Protein AF-A0A7D9M220-F1 (afdb_monomer)

Sequence (305 aa):
TVDKDWLVCDRLVHSAIDCSKNGTTSVALPITLMSDMFDCITLDVCEELFHIVEKHVATWASEPFFTAGKNLLLRMCNDLLRRLSTSQNTVFCGRIQLILTRLFPLSEKSGLNLMSQFNVENVTKFDYKGSSSKEKSNSKKEVTDSEVVDYVLYTKFWSLQDFFRSPTQCYHDLNWKKFVDNASAVLAAFSSHKLEHVSKKRKHSEHKSVVTSDGADQQRYFAKFLTSEKLLNLQLNDSNFRRTILVQLLILFQYLTGEVKFKSASQKLKEKQSSFVKDTTSKVYELLKETPPDGEKFAKYVEVN

Radius of gyration: 25.45 Å; Cα contacts (8 Å, |Δi|>4): 200; chains: 1; bounding box: 59×63×62 Å

Mean predicted aligned error: 9.9 Å

Solvent-accessible surface area (backbone atoms only — not comparable to full-atom values): 18669 Å² total; per-residue (Å²): 110,67,70,60,52,47,56,51,51,46,51,50,42,53,50,37,46,52,36,21,75,70,66,77,42,60,64,39,49,37,58,53,51,51,41,57,52,54,72,75,51,56,70,74,57,42,63,64,52,45,49,53,57,65,73,41,42,71,58,51,56,30,84,69,30,26,82,65,26,47,68,56,53,52,48,44,50,52,52,50,54,69,73,46,51,84,80,77,40,47,67,58,50,48,54,52,50,52,50,50,61,72,61,47,59,92,86,38,71,90,83,49,72,82,76,69,75,67,69,68,82,75,68,88,75,64,81,52,102,82,66,76,74,88,69,84,75,89,65,97,65,89,75,76,87,72,72,83,68,58,63,67,57,53,49,36,49,58,54,47,54,55,47,69,40,41,60,75,51,58,64,38,74,72,49,30,54,51,48,52,56,25,51,51,52,47,52,48,51,55,66,73,52,73,70,79,76,81,72,81,76,74,70,85,73,90,66,92,70,80,89,69,94,77,89,82,84,75,75,81,84,70,93,61,87,82,54,52,74,88,45,46,72,61,44,72,68,32,47,67,54,50,47,54,54,49,50,50,49,51,54,48,48,50,57,58,75,48,92,52,96,80,58,57,91,74,64,56,69,52,71,73,54,49,48,50,49,54,57,50,50,54,52,43,47,51,53,37,37,64,36,58,83,62,10,57,62,52,36,61,71,69,56,81,130

InterPro domains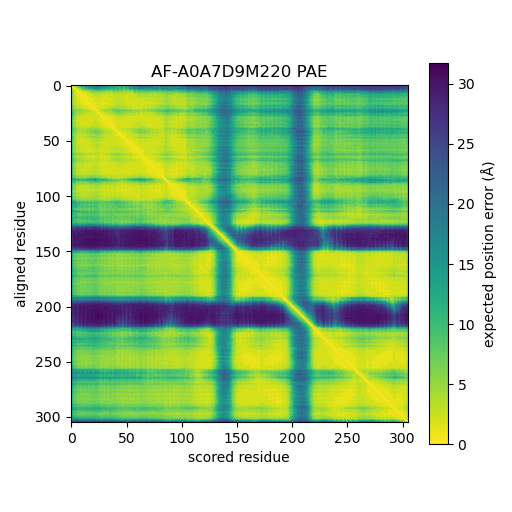:
  IPR021861 THO complex, subunit THOC1 [PF11957] (13-303)
  IPR021861 THO complex, subunit THOC1 [PTHR13265] (11-303)

Organism: Paramuricea clavata (NCBI:txid317549)

Secondary structure (DSSP, 8-state):
-HHHHHHHHHHHHHHHHHHHHTTSS-TTHHHHHHHHHHHHS-HHHHHHHHHHHHHTHHHHTSTTHHHHHHHHHHHHHHHHHHHS-TTT-HHHHHHHHHHHHHHS-TT-GGG--TT----TT-------TT--------------------HHHHHHHHHHHHHHH-GGGGGSHHHHHHHHHHHHHHHHHHHHSPPP-----------------S-S------SS----GGGHHHHHT-HHHHHHHHHHHHHHHHHHHS--TT--TT----HHHHHHHHHHHHHHHHHHHHSSSSHHHHHHHH---

Foldseek 3Di:
DLVVVLVVLLVVLVVVCVCCVVVVDPLQVSLVSVLVVLVVDDLVSCLVNCVSVVVCLVVCLDPPNVVNHVVSLVVSLVVSVVVDDVFPCVVSNVVSVVSNPSNDDPPDPVPDPVLPDFPQVPQDDADDPVPPPPDPPPDPDDDPDDPDQPVVLLCLANVLVNCLRPVLLCLDPVSVVSNLVSLVSLLVLLVVDQADPPPPPPPPPPDDDDDPPDDPDPPPDGPDDPSYSSCVVVLSNDLVSLVVVLLSLVVSLCVQDDDDPNDDPSSHDDPVRNVSSVVVNVSSLVSQLSRDDVSPVVSVVSDDD

pLDDT: mean 83.59, std 18.55, range [31.98, 98.44]

Nearest PDB structures (foldseek):
  5haz-assembly1_A  TM=2.638E-01  e=5.844E+00  Thermochaetoides thermophila DSM 1495

Structure (mmCIF, N/CA/C/O backbone):
data_AF-A0A7D9M220-F1
#
_entry.id   AF-A0A7D9M220-F1
#
loop_
_atom_site.group_PDB
_atom_site.id
_atom_site.type_symbol
_atom_site.label_atom_id
_atom_site.label_alt_id
_atom_site.label_comp_id
_atom_site.label_asym_id
_atom_site.label_entity_id
_atom_site.label_seq_id
_atom_site.pdbx_PDB_ins_code
_atom_site.Cartn_x
_atom_site.Cartn_y
_atom_site.Cartn_z
_atom_site.occupancy
_atom_site.B_iso_or_equiv
_atom_site.auth_seq_id
_atom_site.auth_comp_id
_atom_site.auth_asym_id
_atom_site.auth_atom_id
_atom_site.pdbx_PDB_model_num
ATOM 1 N N . THR A 1 1 ? 1.983 -17.369 -34.215 1.00 55.91 1 THR A N 1
ATOM 2 C CA . THR A 1 1 ? 2.027 -16.024 -34.834 1.00 55.91 1 THR A CA 1
ATOM 3 C C . THR A 1 1 ? 2.770 -15.087 -33.910 1.00 55.91 1 THR A C 1
ATOM 5 O O . THR A 1 1 ? 3.834 -14.645 -34.307 1.00 55.91 1 THR A O 1
ATOM 8 N N . VAL A 1 2 ? 2.354 -15.005 -32.646 1.00 54.97 2 VAL A N 1
ATOM 9 C CA . VAL A 1 2 ? 3.059 -14.339 -31.535 1.00 54.97 2 VAL A CA 1
ATOM 10 C C . VAL A 1 2 ? 4.571 -14.636 -31.450 1.00 54.97 2 VAL A C 1
ATOM 12 O O . VAL A 1 2 ? 5.364 -13.703 -31.454 1.00 54.97 2 VAL A O 1
ATOM 15 N N . ASP A 1 3 ? 5.008 -15.904 -31.476 1.00 58.28 3 ASP A N 1
ATOM 16 C CA . ASP A 1 3 ? 6.449 -16.238 -31.385 1.00 58.28 3 ASP A CA 1
ATOM 17 C C . ASP A 1 3 ? 7.304 -15.664 -32.527 1.00 58.28 3 ASP A C 1
ATOM 19 O O . ASP A 1 3 ? 8.478 -15.329 -32.349 1.00 58.28 3 ASP A O 1
ATOM 23 N N . LYS A 1 4 ? 6.721 -15.555 -33.730 1.00 62.41 4 LYS A N 1
ATOM 24 C CA . LYS A 1 4 ? 7.412 -14.958 -34.880 1.00 62.41 4 LYS A CA 1
ATOM 25 C C . LYS A 1 4 ? 7.522 -13.447 -34.702 1.00 62.41 4 LYS A C 1
ATOM 27 O O . LYS A 1 4 ? 8.573 -12.891 -35.014 1.00 62.41 4 LYS A O 1
ATOM 32 N N . ASP A 1 5 ? 6.482 -12.821 -34.162 1.00 71.31 5 ASP A N 1
ATOM 33 C CA . ASP A 1 5 ? 6.437 -11.383 -33.911 1.00 71.31 5 ASP A CA 1
ATOM 34 C C . ASP A 1 5 ? 7.402 -10.994 -32.779 1.00 71.31 5 ASP A C 1
ATOM 36 O O . ASP A 1 5 ? 8.164 -10.040 -32.939 1.00 71.31 5 ASP A O 1
ATOM 40 N N . TRP A 1 6 ? 7.499 -11.797 -31.710 1.00 80.31 6 TRP A N 1
ATOM 41 C CA . TRP A 1 6 ? 8.491 -11.618 -30.640 1.00 80.31 6 TRP A CA 1
ATOM 42 C C . TRP A 1 6 ? 9.925 -11.652 -31.169 1.00 80.31 6 TRP A C 1
ATOM 44 O O . TRP A 1 6 ? 10.707 -10.743 -30.895 1.00 80.31 6 TRP A O 1
ATOM 54 N N . LEU A 1 7 ? 10.273 -12.652 -31.984 1.00 83.50 7 LEU A N 1
ATOM 55 C CA . LEU A 1 7 ? 11.635 -12.794 -32.507 1.00 83.50 7 LEU A CA 1
ATOM 56 C C . LEU A 1 7 ? 12.012 -11.658 -33.471 1.00 83.50 7 LEU A C 1
ATOM 58 O O . LEU A 1 7 ? 13.186 -11.304 -33.604 1.00 83.50 7 LEU A O 1
ATOM 62 N N . VAL A 1 8 ? 11.042 -11.109 -34.202 1.00 86.88 8 VAL A N 1
ATOM 63 C CA . VAL A 1 8 ? 11.262 -9.936 -35.061 1.00 86.88 8 VAL A CA 1
ATOM 64 C C . VAL A 1 8 ? 11.475 -8.689 -34.204 1.00 86.88 8 VAL A C 1
ATOM 66 O O . VAL A 1 8 ? 12.443 -7.965 -34.430 1.00 86.88 8 VAL A O 1
ATOM 69 N N . CYS A 1 9 ? 10.636 -8.488 -33.189 1.00 87.81 9 CYS A N 1
ATOM 70 C CA . CYS A 1 9 ? 10.737 -7.388 -32.233 1.00 87.81 9 CYS A CA 1
ATOM 71 C C . CYS A 1 9 ? 12.075 -7.396 -31.474 1.00 87.81 9 CYS A C 1
ATOM 73 O O . CYS A 1 9 ? 12.763 -6.379 -31.428 1.00 87.81 9 CYS A O 1
ATOM 75 N N . ASP A 1 10 ? 12.488 -8.550 -30.944 1.00 88.81 10 ASP A N 1
ATOM 76 C CA . ASP A 1 10 ? 13.760 -8.719 -30.229 1.00 88.81 10 ASP A CA 1
ATOM 77 C C . ASP A 1 10 ? 14.957 -8.416 -31.140 1.00 88.81 10 ASP A C 1
ATOM 79 O O . ASP A 1 10 ? 15.841 -7.643 -30.772 1.00 88.81 10 ASP A O 1
ATOM 83 N N . ARG A 1 11 ? 14.959 -8.939 -32.376 1.00 91.75 11 ARG A N 1
ATOM 84 C CA . ARG A 1 11 ? 16.025 -8.654 -33.354 1.00 91.75 11 ARG A CA 1
ATOM 85 C C . ARG A 1 11 ? 16.085 -7.184 -33.746 1.00 91.75 11 ARG A C 1
ATOM 87 O O . ARG A 1 11 ? 17.180 -6.654 -33.932 1.00 91.75 11 ARG A O 1
ATOM 94 N N . LEU A 1 12 ? 14.935 -6.529 -33.868 1.00 92.19 12 LEU A N 1
ATOM 95 C CA . LEU A 1 12 ? 14.855 -5.110 -34.187 1.00 92.19 12 LEU A CA 1
ATOM 96 C C . LEU A 1 12 ? 15.445 -4.258 -33.052 1.00 92.19 12 LEU A C 1
ATOM 98 O O . LEU A 1 12 ? 16.302 -3.411 -33.309 1.00 92.19 12 LEU A O 1
ATOM 102 N N . VAL A 1 13 ? 15.052 -4.525 -31.803 1.00 93.25 13 VAL A N 1
ATOM 103 C CA . VAL A 1 13 ? 15.593 -3.830 -30.623 1.00 93.25 13 VAL A CA 1
ATOM 104 C C . VAL A 1 13 ? 17.091 -4.095 -30.476 1.00 93.25 13 VAL A C 1
ATOM 106 O O . VAL A 1 13 ? 17.856 -3.157 -30.257 1.00 93.25 13 VAL A O 1
ATOM 109 N N . HIS A 1 14 ? 17.535 -5.339 -30.663 1.00 93.31 14 HIS A N 1
ATOM 110 C CA . HIS A 1 14 ? 18.954 -5.692 -30.616 1.00 93.31 14 HIS A CA 1
ATOM 111 C C . HIS A 1 14 ? 19.773 -4.934 -31.670 1.00 93.31 14 HIS A C 1
ATOM 113 O O . HIS A 1 14 ? 20.786 -4.319 -31.341 1.00 93.31 14 HIS A O 1
ATOM 119 N N . SER A 1 15 ? 19.280 -4.885 -32.910 1.00 94.25 15 SER A N 1
ATOM 120 C CA . SER A 1 15 ? 19.929 -4.142 -33.998 1.00 94.25 15 SER A CA 1
ATOM 121 C C . SER A 1 15 ? 19.999 -2.644 -33.688 1.00 94.25 15 SER A C 1
ATOM 123 O O . SER A 1 15 ? 21.031 -2.013 -33.911 1.00 94.25 15 SER A O 1
ATOM 125 N N . ALA A 1 16 ? 18.933 -2.067 -33.120 1.00 94.62 16 ALA A N 1
ATOM 126 C CA . ALA A 1 16 ? 18.925 -0.667 -32.703 1.00 94.62 16 ALA A CA 1
ATOM 127 C C . ALA A 1 16 ? 19.971 -0.391 -31.609 1.00 94.62 16 ALA A C 1
ATOM 129 O O . ALA A 1 16 ? 20.683 0.612 -31.687 1.00 94.62 16 ALA A O 1
ATOM 130 N N . ILE A 1 17 ? 20.102 -1.284 -30.618 1.00 94.31 17 ILE A N 1
ATOM 131 C CA . ILE A 1 17 ? 21.127 -1.185 -29.565 1.00 94.31 17 ILE A CA 1
ATOM 132 C C . ILE A 1 17 ? 22.527 -1.159 -30.184 1.00 94.31 17 ILE A C 1
ATOM 134 O O . ILE A 1 17 ? 23.334 -0.302 -29.819 1.00 94.31 17 ILE A O 1
ATOM 138 N N . ASP A 1 18 ? 22.819 -2.059 -31.121 1.00 94.12 18 ASP A N 1
ATOM 139 C CA . ASP A 1 18 ? 24.137 -2.139 -31.756 1.00 94.12 18 ASP A CA 1
ATOM 140 C C . ASP A 1 18 ? 24.428 -0.907 -32.619 1.00 94.12 18 ASP A C 1
ATOM 142 O O . ASP A 1 18 ? 25.507 -0.318 -32.519 1.00 94.12 18 ASP A O 1
ATOM 146 N N . CYS A 1 19 ? 23.446 -0.429 -33.388 1.00 93.88 19 CYS A N 1
ATOM 147 C CA . CYS A 1 19 ? 23.558 0.830 -34.125 1.00 93.88 19 CYS A CA 1
ATOM 148 C C . CYS A 1 19 ? 23.803 2.030 -33.199 1.00 93.88 19 CYS A C 1
ATOM 150 O O . CYS A 1 19 ? 24.535 2.951 -33.563 1.00 93.88 19 CYS A O 1
ATOM 152 N N . SER A 1 20 ? 23.193 2.056 -32.013 1.00 93.50 20 SER A N 1
ATOM 153 C CA . SER A 1 20 ? 23.427 3.106 -31.016 1.00 93.50 20 SER A CA 1
ATOM 154 C C . SER A 1 20 ? 24.824 3.008 -30.398 1.00 93.50 20 SER A C 1
ATOM 156 O O . SER A 1 20 ? 25.507 4.023 -30.277 1.00 93.50 20 SER A O 1
ATOM 158 N N . LYS A 1 21 ? 25.294 1.798 -30.065 1.00 91.69 21 LYS A N 1
ATOM 159 C CA . LYS A 1 21 ? 26.657 1.564 -29.546 1.00 91.69 21 LYS A CA 1
ATOM 160 C C . LYS A 1 21 ? 27.737 1.962 -30.550 1.00 91.69 21 LYS A C 1
ATOM 162 O O . LYS A 1 21 ? 28.752 2.528 -30.158 1.00 91.69 21 LYS A O 1
ATOM 167 N N . ASN A 1 22 ? 27.489 1.720 -31.835 1.00 92.69 22 ASN A N 1
ATOM 168 C CA . ASN A 1 22 ? 28.392 2.088 -32.927 1.00 92.69 22 ASN A CA 1
ATOM 169 C C . ASN A 1 22 ? 28.309 3.580 -33.309 1.00 92.69 22 ASN A C 1
ATOM 171 O O . ASN A 1 22 ? 28.940 3.998 -34.277 1.00 92.69 22 ASN A O 1
ATOM 175 N N . GLY A 1 23 ? 27.511 4.387 -32.597 1.00 90.31 23 GLY A N 1
ATOM 176 C CA . GLY A 1 23 ? 27.351 5.820 -32.864 1.00 90.31 23 GLY A CA 1
ATOM 177 C C . GLY A 1 23 ? 26.610 6.144 -34.164 1.00 90.31 23 GLY A C 1
ATOM 178 O O . GLY A 1 23 ? 26.607 7.291 -34.600 1.00 90.31 23 GLY A O 1
ATOM 179 N N . THR A 1 24 ? 25.975 5.154 -34.798 1.00 92.25 24 THR A N 1
ATOM 180 C CA . THR A 1 24 ? 25.208 5.330 -36.042 1.00 92.25 24 THR A CA 1
ATOM 181 C C . THR A 1 24 ? 23.844 5.974 -35.785 1.00 92.25 24 THR A C 1
ATOM 183 O O . THR A 1 24 ? 23.277 6.615 -36.665 1.00 92.25 24 THR A O 1
ATOM 186 N N . THR A 1 25 ? 23.297 5.797 -34.580 1.00 92.56 25 THR A N 1
ATOM 187 C CA . THR A 1 25 ? 21.980 6.312 -34.178 1.00 92.56 25 THR A CA 1
ATOM 188 C C . THR A 1 25 ? 22.031 6.939 -32.787 1.00 92.56 25 THR A C 1
ATOM 190 O O . THR A 1 25 ? 22.990 6.743 -32.042 1.00 92.56 25 THR A O 1
ATOM 193 N N . SER A 1 26 ? 20.991 7.697 -32.427 1.00 92.56 26 SER A N 1
ATOM 194 C CA . SER A 1 26 ? 20.842 8.245 -31.075 1.00 92.56 26 SER A CA 1
ATOM 195 C C . SER A 1 26 ? 20.751 7.131 -30.032 1.00 92.56 26 SER A C 1
ATOM 197 O O . SER A 1 26 ? 19.982 6.192 -30.208 1.00 92.56 26 SER A O 1
ATOM 199 N N . VAL A 1 27 ? 21.439 7.297 -28.898 1.00 91.75 27 VAL A N 1
ATOM 200 C CA .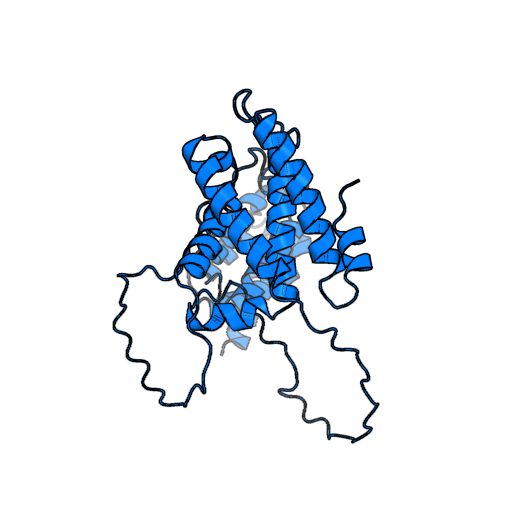 VAL A 1 27 ? 21.426 6.366 -27.751 1.00 91.75 27 VAL A CA 1
ATOM 201 C C . VAL A 1 27 ? 20.009 6.108 -27.212 1.00 91.75 27 VAL A C 1
ATOM 203 O O . VAL A 1 27 ? 19.735 5.053 -26.644 1.00 91.75 27 VAL A O 1
ATOM 206 N N . ALA A 1 28 ? 19.089 7.056 -27.406 1.00 92.31 28 ALA A N 1
ATOM 207 C CA . ALA A 1 28 ? 17.696 6.926 -26.986 1.00 92.31 28 ALA A CA 1
ATOM 208 C C . ALA A 1 28 ? 16.833 6.078 -27.942 1.00 92.31 28 ALA A C 1
ATOM 210 O O . ALA A 1 28 ? 15.767 5.617 -27.534 1.00 92.31 28 ALA A O 1
ATOM 211 N N . LEU A 1 29 ? 17.275 5.857 -29.188 1.00 93.69 29 LEU A N 1
ATOM 212 C CA . LEU A 1 29 ? 16.478 5.214 -30.239 1.00 93.69 29 LEU A CA 1
ATOM 213 C C . LEU A 1 29 ? 15.914 3.843 -29.833 1.00 93.69 29 LEU A C 1
ATOM 215 O O . LEU A 1 29 ? 14.720 3.643 -30.048 1.00 93.69 29 LEU A O 1
ATOM 219 N N . PRO A 1 30 ? 16.683 2.914 -29.229 1.00 93.44 30 PRO A N 1
ATOM 220 C CA . PRO A 1 30 ? 16.150 1.593 -28.899 1.00 93.44 30 PRO A CA 1
ATOM 221 C C . PRO A 1 30 ? 15.004 1.666 -27.887 1.00 93.44 30 PRO A C 1
ATOM 223 O O . PRO A 1 30 ? 14.072 0.873 -27.947 1.00 93.44 30 PRO A O 1
ATOM 226 N N . ILE A 1 31 ? 15.053 2.639 -26.972 1.00 93.06 31 ILE A N 1
ATOM 227 C CA . ILE A 1 31 ? 14.029 2.825 -25.942 1.00 93.06 31 ILE A CA 1
ATOM 228 C C . ILE A 1 31 ? 12.795 3.504 -26.530 1.00 93.06 31 ILE A C 1
ATOM 230 O O . ILE A 1 31 ? 11.683 3.075 -26.239 1.00 93.06 31 ILE A O 1
ATOM 234 N N . THR A 1 32 ? 12.976 4.518 -27.381 1.00 93.38 32 THR A N 1
ATOM 235 C CA . THR A 1 32 ? 11.860 5.135 -28.115 1.00 93.38 32 THR A CA 1
ATOM 236 C C . THR A 1 32 ? 11.133 4.097 -28.962 1.00 93.38 32 THR A C 1
ATOM 238 O O . THR A 1 32 ? 9.917 3.994 -28.881 1.00 93.38 32 THR A O 1
ATOM 241 N N . LEU A 1 33 ? 11.883 3.258 -29.681 1.00 93.69 33 LEU A N 1
ATOM 242 C CA . LEU A 1 33 ? 11.325 2.190 -30.501 1.00 93.69 33 LEU A CA 1
ATOM 243 C C . LEU A 1 33 ? 10.490 1.206 -29.674 1.00 93.69 33 LEU A C 1
ATOM 245 O O . LEU A 1 33 ? 9.374 0.880 -30.062 1.00 93.69 33 LEU A O 1
ATOM 249 N N . MET A 1 34 ? 10.997 0.771 -28.515 1.00 92.38 34 MET A N 1
ATOM 250 C CA . MET A 1 34 ? 10.224 -0.076 -27.600 1.00 92.38 34 MET A CA 1
ATOM 251 C C . MET A 1 34 ? 8.964 0.629 -27.086 1.00 92.38 34 MET A C 1
ATOM 253 O O . MET A 1 34 ? 7.914 -0.003 -27.013 1.00 92.38 34 MET A O 1
ATOM 257 N N . SER A 1 35 ? 9.046 1.921 -26.753 1.00 92.38 35 SER A N 1
ATOM 258 C CA . SER A 1 35 ? 7.884 2.702 -26.309 1.00 92.38 35 SER A CA 1
ATOM 259 C C . SER A 1 35 ? 6.790 2.714 -27.378 1.00 92.38 35 SER A C 1
ATOM 261 O O . SER A 1 35 ? 5.658 2.333 -27.091 1.00 92.38 35 SER A O 1
ATOM 263 N N . ASP A 1 36 ? 7.152 3.051 -28.617 1.00 91.69 36 ASP A N 1
ATOM 264 C CA . ASP A 1 36 ? 6.225 3.095 -29.751 1.00 91.69 36 ASP A CA 1
ATOM 265 C C . ASP A 1 36 ? 5.606 1.713 -30.022 1.00 91.69 36 ASP A C 1
ATOM 267 O O . ASP A 1 36 ? 4.408 1.591 -30.289 1.00 91.69 36 ASP A O 1
ATOM 271 N N . MET A 1 37 ? 6.406 0.646 -29.902 1.00 90.75 37 MET A N 1
ATOM 272 C CA . MET A 1 37 ? 5.926 -0.732 -30.026 1.00 90.75 37 MET A CA 1
ATOM 273 C C . MET A 1 37 ? 4.884 -1.076 -28.956 1.00 90.75 37 MET A C 1
ATOM 275 O O . MET A 1 37 ? 3.828 -1.609 -29.296 1.00 90.75 37 MET A O 1
ATOM 279 N N . PHE A 1 38 ? 5.140 -0.762 -27.682 1.00 91.75 38 PHE A N 1
ATOM 280 C CA . PHE A 1 38 ? 4.189 -1.043 -26.601 1.00 91.75 38 PHE A CA 1
ATOM 281 C C . PHE A 1 38 ? 2.893 -0.235 -26.731 1.00 91.75 38 PHE A C 1
ATOM 283 O O . PHE A 1 38 ? 1.830 -0.711 -26.318 1.00 91.75 38 PHE A O 1
ATOM 290 N N . ASP A 1 39 ? 2.942 0.957 -27.323 1.00 88.75 39 ASP A N 1
ATOM 291 C CA . ASP A 1 39 ? 1.759 1.785 -27.578 1.00 88.75 39 ASP A CA 1
ATOM 292 C C . ASP A 1 39 ? 0.878 1.247 -28.716 1.00 88.75 39 ASP A C 1
ATOM 294 O O . ASP A 1 39 ? -0.334 1.471 -28.715 1.00 88.75 39 ASP A O 1
ATOM 298 N N . CYS A 1 40 ? 1.448 0.469 -29.640 1.00 88.62 40 CYS A N 1
ATOM 299 C CA . CYS A 1 40 ? 0.736 -0.079 -30.798 1.00 88.62 40 CYS A CA 1
ATOM 300 C C . CYS A 1 40 ? 0.099 -1.461 -30.569 1.00 88.62 40 CYS A C 1
ATOM 302 O O . CYS A 1 40 ? -0.629 -1.944 -31.438 1.00 88.62 40 CYS A O 1
ATOM 304 N N . ILE A 1 41 ? 0.371 -2.120 -29.440 1.00 87.62 41 ILE A N 1
ATOM 305 C CA . ILE A 1 41 ? -0.045 -3.510 -29.188 1.00 87.62 41 ILE A CA 1
ATOM 306 C C . ILE A 1 41 ? -1.004 -3.645 -27.997 1.00 87.62 41 ILE A C 1
ATOM 308 O O . ILE A 1 41 ? -1.112 -2.768 -27.133 1.00 87.62 41 ILE A O 1
ATOM 312 N N . THR A 1 42 ? -1.723 -4.769 -27.950 1.00 88.31 42 THR A N 1
ATOM 313 C CA . THR A 1 42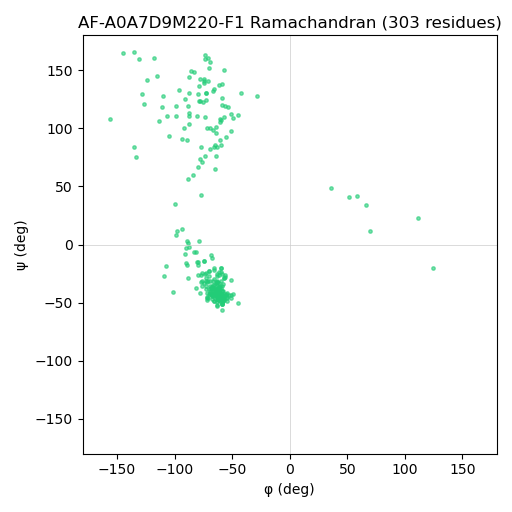 ? -2.626 -5.112 -26.842 1.00 88.31 42 THR A CA 1
ATOM 314 C C . THR A 1 42 ? -1.849 -5.528 -25.591 1.00 88.31 42 THR A C 1
ATOM 316 O O . THR A 1 42 ? -0.686 -5.918 -25.662 1.00 88.31 42 THR A O 1
ATOM 319 N N . LEU A 1 43 ? -2.502 -5.457 -24.425 1.00 85.25 43 LEU A N 1
ATOM 320 C CA . LEU A 1 43 ? -1.866 -5.734 -23.131 1.00 85.25 43 LEU A CA 1
ATOM 321 C C . LEU A 1 43 ? -1.320 -7.160 -23.006 1.00 85.25 43 LEU A C 1
ATOM 323 O O . LEU A 1 43 ? -0.253 -7.329 -22.423 1.00 85.25 43 LEU A O 1
ATOM 327 N N . ASP A 1 44 ? -2.009 -8.145 -23.584 1.00 83.62 44 ASP A N 1
ATOM 328 C CA . ASP A 1 44 ? -1.570 -9.545 -23.554 1.00 83.62 44 ASP A CA 1
ATOM 329 C C . ASP A 1 44 ? -0.215 -9.704 -24.266 1.00 83.62 44 ASP A C 1
ATOM 331 O O . ASP A 1 44 ? 0.711 -10.317 -23.743 1.00 83.62 44 ASP A O 1
ATOM 335 N N . VAL A 1 45 ? -0.055 -9.041 -25.417 1.00 87.00 45 VAL A N 1
ATOM 336 C CA . VAL A 1 45 ? 1.197 -9.050 -26.189 1.00 87.00 45 VAL A CA 1
ATOM 337 C C . VAL A 1 45 ? 2.266 -8.177 -25.522 1.00 87.00 45 VAL A C 1
ATOM 339 O O . VAL A 1 45 ? 3.448 -8.519 -25.565 1.00 87.00 45 VAL A O 1
ATOM 342 N N . CYS A 1 46 ? 1.886 -7.075 -24.857 1.00 89.31 46 CYS A N 1
ATOM 343 C CA . CYS A 1 46 ? 2.824 -6.291 -24.044 1.00 89.31 46 CYS A CA 1
ATOM 344 C C . CYS A 1 46 ? 3.510 -7.161 -22.987 1.00 89.31 46 CYS A C 1
ATOM 346 O O . CYS A 1 46 ? 4.716 -7.023 -22.800 1.00 89.31 46 CYS A O 1
ATOM 348 N N . GLU A 1 47 ? 2.770 -8.033 -22.294 1.00 88.31 47 GLU A N 1
ATOM 349 C CA . GLU A 1 47 ? 3.321 -8.877 -21.226 1.00 88.31 47 GLU A CA 1
ATOM 350 C C . GLU A 1 47 ? 4.377 -9.868 -21.738 1.00 88.31 47 GLU A C 1
ATOM 352 O O . GLU A 1 47 ? 5.410 -10.082 -21.084 1.00 88.31 47 GLU A O 1
ATOM 357 N N . GLU A 1 48 ? 4.145 -10.437 -22.919 1.00 86.94 48 GLU A N 1
ATOM 358 C CA . GLU A 1 48 ? 5.073 -11.348 -23.590 1.00 86.94 48 GLU A CA 1
ATOM 359 C C . GLU A 1 48 ? 6.304 -10.599 -24.125 1.00 86.94 48 GLU A C 1
ATOM 361 O O . GLU A 1 48 ? 7.448 -10.989 -23.863 1.00 86.94 48 GLU A O 1
ATOM 366 N N . LEU A 1 49 ? 6.100 -9.472 -24.819 1.00 89.00 49 LEU A N 1
ATOM 367 C CA . LEU A 1 49 ? 7.192 -8.666 -25.378 1.00 89.00 49 LEU A CA 1
ATOM 368 C C . LEU A 1 49 ? 8.015 -7.940 -24.308 1.00 89.00 49 LEU A C 1
ATOM 370 O O . LEU A 1 49 ? 9.187 -7.641 -24.547 1.00 89.00 49 LEU A O 1
ATOM 374 N N . PHE A 1 50 ? 7.471 -7.698 -23.111 1.00 92.38 50 PHE A N 1
ATOM 375 C CA . PHE A 1 50 ? 8.220 -7.070 -22.018 1.00 92.38 50 PHE A CA 1
ATOM 376 C C . PHE A 1 50 ? 9.456 -7.880 -21.604 1.00 92.38 50 PHE A C 1
ATOM 378 O O . PHE A 1 50 ? 10.413 -7.317 -21.072 1.00 92.38 50 PHE A O 1
ATOM 385 N N . HIS A 1 51 ? 9.505 -9.175 -21.937 1.00 90.38 51 HIS A N 1
ATOM 386 C CA . HIS A 1 51 ? 10.707 -9.986 -21.756 1.00 90.38 51 HIS A CA 1
ATOM 387 C C . HIS A 1 51 ? 11.941 -9.418 -22.482 1.00 90.38 51 HIS A C 1
ATOM 389 O O . HIS A 1 51 ? 13.065 -9.579 -22.009 1.00 90.38 51 HIS A O 1
ATOM 395 N N . ILE A 1 52 ? 11.754 -8.689 -23.588 1.00 90.31 52 ILE A N 1
ATOM 396 C CA . ILE A 1 52 ? 12.839 -7.992 -24.299 1.00 90.31 52 ILE A CA 1
ATOM 397 C C . ILE A 1 52 ? 13.463 -6.921 -23.390 1.00 90.31 52 ILE A C 1
ATOM 399 O O . ILE A 1 52 ? 14.688 -6.814 -23.288 1.00 90.31 52 ILE A O 1
ATOM 403 N N . VAL A 1 53 ? 12.632 -6.165 -22.663 1.00 92.75 53 VAL A N 1
ATOM 404 C CA . VAL A 1 53 ? 13.103 -5.160 -21.700 1.00 92.75 53 VAL A CA 1
ATOM 405 C C . VAL A 1 53 ? 13.896 -5.840 -20.585 1.00 92.75 53 VAL A C 1
ATOM 407 O O . VAL A 1 53 ? 15.005 -5.398 -20.277 1.00 92.75 53 VAL A O 1
ATOM 410 N N . GLU A 1 54 ? 13.372 -6.941 -20.035 1.00 93.00 54 GLU A N 1
ATOM 411 C CA . GLU A 1 54 ? 14.006 -7.726 -18.964 1.00 93.00 54 GLU A CA 1
ATOM 412 C C . GLU A 1 54 ? 15.361 -8.319 -19.389 1.00 93.00 54 GLU A C 1
ATOM 414 O O . GLU A 1 54 ? 16.342 -8.248 -18.642 1.00 93.00 54 GLU A O 1
ATOM 419 N N . LYS A 1 55 ? 15.442 -8.858 -20.608 1.00 92.06 55 LYS A N 1
ATOM 420 C CA . LYS A 1 55 ? 16.661 -9.432 -21.194 1.00 92.06 55 LYS A CA 1
ATOM 421 C C . LYS A 1 55 ? 17.777 -8.396 -21.331 1.00 92.06 55 LYS A C 1
ATOM 423 O O . LYS A 1 55 ? 18.946 -8.709 -21.106 1.00 92.06 55 LYS A O 1
ATOM 428 N N . HIS A 1 56 ? 17.430 -7.153 -21.662 1.00 91.38 56 HIS A N 1
ATOM 429 C CA . HIS A 1 56 ? 18.394 -6.082 -21.932 1.00 91.38 56 HIS A CA 1
ATOM 430 C C . HIS A 1 56 ? 18.659 -5.139 -20.743 1.00 91.38 56 HIS A C 1
ATOM 432 O O . HIS A 1 56 ? 19.355 -4.137 -20.910 1.00 91.38 56 HIS A O 1
ATOM 438 N N . VAL A 1 57 ? 18.218 -5.477 -19.523 1.00 91.81 57 VAL A N 1
ATOM 439 C CA . VAL A 1 57 ? 18.401 -4.648 -18.306 1.00 91.81 57 VAL A CA 1
ATOM 440 C C . VAL A 1 57 ? 19.835 -4.175 -18.090 1.00 91.81 57 VAL A C 1
ATOM 442 O O . VAL A 1 57 ? 20.049 -3.011 -17.765 1.00 91.81 57 VAL A O 1
ATOM 445 N N . ALA A 1 58 ? 20.828 -5.045 -18.295 1.00 92.19 58 ALA A N 1
ATOM 446 C CA . ALA A 1 58 ? 22.233 -4.665 -18.137 1.00 92.19 58 ALA A CA 1
ATOM 447 C C . ALA A 1 58 ? 22.662 -3.571 -19.133 1.00 92.19 58 ALA A C 1
ATOM 449 O O . ALA A 1 58 ? 23.487 -2.728 -18.800 1.00 92.19 58 ALA A O 1
ATOM 450 N N . THR A 1 59 ? 22.075 -3.559 -20.334 1.00 93.06 59 THR A N 1
ATOM 451 C CA . THR A 1 59 ? 22.311 -2.503 -21.329 1.00 93.06 59 THR A CA 1
ATOM 452 C C . THR A 1 59 ? 21.644 -1.203 -20.888 1.00 93.06 59 THR A C 1
ATOM 454 O O . THR A 1 59 ? 22.297 -0.165 -20.883 1.00 93.06 59 THR A O 1
ATOM 457 N N . TRP A 1 60 ? 20.388 -1.255 -20.436 1.00 92.69 60 TRP A N 1
ATOM 458 C CA . TRP A 1 60 ? 19.645 -0.076 -19.970 1.00 92.69 60 TRP A CA 1
ATOM 459 C C . TRP A 1 60 ? 20.263 0.592 -18.737 1.00 92.69 60 TRP A C 1
ATOM 461 O O . TRP A 1 60 ? 20.179 1.808 -18.597 1.00 92.69 60 TRP A O 1
ATOM 471 N N . ALA A 1 61 ? 20.887 -0.197 -17.860 1.00 91.19 61 ALA A N 1
ATOM 472 C CA . ALA A 1 61 ? 21.590 0.291 -16.676 1.00 91.19 61 ALA A CA 1
ATOM 473 C C . ALA A 1 61 ? 23.004 0.825 -16.979 1.00 91.19 61 ALA A C 1
ATOM 475 O O . ALA A 1 61 ? 23.596 1.492 -16.134 1.00 91.19 61 ALA A O 1
ATOM 476 N N . SER A 1 62 ? 23.566 0.522 -18.153 1.00 92.38 62 SER A N 1
ATOM 477 C CA . SER A 1 62 ? 24.902 0.984 -18.539 1.00 92.38 62 SER A CA 1
ATOM 478 C C . SER A 1 62 ? 24.875 2.404 -19.105 1.00 92.38 62 SER A C 1
ATOM 480 O O . SER A 1 62 ? 23.919 2.807 -19.769 1.00 92.38 62 SER A O 1
ATOM 482 N N . GLU A 1 63 ? 25.945 3.166 -18.893 1.00 91.19 63 GLU A N 1
ATOM 483 C CA . GLU A 1 63 ? 26.156 4.412 -19.633 1.00 91.19 63 GLU A CA 1
ATOM 484 C C . GLU A 1 63 ? 26.598 4.104 -21.075 1.00 91.19 63 GLU A C 1
ATOM 486 O O . GLU A 1 63 ? 27.350 3.148 -21.281 1.00 91.19 63 GLU A O 1
ATOM 491 N N . PRO A 1 64 ? 26.161 4.873 -22.094 1.00 91.25 64 PRO A N 1
ATOM 492 C CA . PRO A 1 64 ? 25.369 6.113 -22.027 1.00 91.25 64 PRO A CA 1
ATOM 493 C C . PRO A 1 64 ? 23.837 5.911 -22.001 1.00 91.25 64 PRO A C 1
ATOM 495 O O . PRO A 1 64 ? 23.081 6.886 -21.955 1.00 91.25 64 PRO A O 1
ATOM 498 N N . PHE A 1 65 ? 23.357 4.663 -22.077 1.00 92.62 65 PHE A N 1
ATOM 499 C CA . PHE A 1 65 ? 21.929 4.346 -22.200 1.00 92.62 65 PHE A CA 1
ATOM 500 C C . PHE A 1 65 ? 21.115 4.785 -20.989 1.00 92.62 65 PHE A C 1
ATOM 502 O O . PHE A 1 65 ? 20.014 5.305 -21.165 1.00 92.62 65 PHE A O 1
ATOM 509 N N . PHE A 1 66 ? 21.647 4.634 -19.778 1.00 91.56 66 PHE A N 1
ATOM 510 C CA . PHE A 1 66 ? 20.941 5.052 -18.573 1.00 91.56 66 PHE A CA 1
ATOM 511 C C . PHE A 1 66 ? 20.707 6.567 -18.556 1.00 91.56 66 PHE A C 1
ATOM 513 O O . PHE A 1 66 ? 19.565 7.015 -18.426 1.00 91.56 66 PHE A O 1
ATOM 520 N N . THR A 1 67 ? 21.752 7.374 -18.763 1.00 90.62 67 THR A N 1
ATOM 521 C CA . THR A 1 67 ? 21.620 8.838 -18.745 1.00 90.62 67 THR A CA 1
ATOM 522 C C . THR A 1 67 ? 20.667 9.354 -19.824 1.00 90.62 67 THR A C 1
ATOM 524 O O . THR A 1 67 ? 19.821 10.202 -19.527 1.00 90.62 67 THR A O 1
ATOM 527 N N . ALA A 1 68 ? 20.751 8.826 -21.048 1.00 90.56 68 ALA A N 1
ATOM 528 C CA . ALA A 1 68 ? 19.882 9.243 -22.152 1.00 90.56 68 ALA A CA 1
ATOM 529 C C . ALA A 1 68 ? 18.452 8.676 -22.048 1.00 90.56 68 ALA A C 1
ATOM 531 O O . ALA A 1 68 ? 17.491 9.308 -22.489 1.00 90.56 68 ALA A O 1
ATOM 532 N N . GLY A 1 69 ? 18.307 7.480 -21.480 1.00 89.81 69 GLY A N 1
ATOM 533 C CA . GLY A 1 69 ? 17.117 6.645 -21.602 1.00 89.81 69 GLY A CA 1
ATOM 534 C C . GLY A 1 69 ? 16.239 6.545 -20.361 1.00 89.81 69 GLY A C 1
ATOM 535 O O . GLY A 1 69 ? 15.066 6.194 -20.485 1.00 89.81 69 GLY A O 1
ATOM 536 N N . LYS A 1 70 ? 16.749 6.881 -19.170 1.00 90.19 70 LYS A N 1
ATOM 537 C CA . LYS A 1 70 ? 16.033 6.666 -17.898 1.00 90.19 70 LYS A CA 1
ATOM 538 C C . LYS A 1 70 ? 14.623 7.261 -17.871 1.00 90.19 70 LYS A C 1
ATOM 540 O O . LYS A 1 70 ? 13.679 6.596 -17.465 1.00 90.19 70 LYS A O 1
ATOM 545 N N . ASN A 1 71 ? 14.445 8.482 -18.378 1.00 91.94 71 ASN A N 1
ATOM 546 C CA . ASN A 1 71 ? 13.138 9.144 -18.381 1.00 91.94 71 ASN A CA 1
ATOM 547 C C . ASN A 1 71 ? 12.164 8.497 -19.376 1.00 91.94 71 ASN A C 1
ATOM 549 O O . ASN A 1 71 ? 10.959 8.492 -19.136 1.00 91.94 71 ASN A O 1
ATOM 553 N N . LEU A 1 72 ? 12.679 7.961 -20.487 1.00 92.69 72 LEU A N 1
ATOM 554 C CA . LEU A 1 72 ? 11.880 7.252 -21.485 1.00 92.69 72 LEU A CA 1
ATOM 555 C C . LEU A 1 72 ? 11.431 5.894 -20.942 1.00 92.69 72 LEU A C 1
ATOM 557 O O . LEU A 1 72 ? 10.247 5.585 -21.014 1.00 92.69 72 LEU A O 1
ATOM 561 N N . LEU A 1 73 ? 12.338 5.145 -20.307 1.00 92.12 73 LEU A N 1
ATOM 562 C CA . LEU A 1 73 ? 12.014 3.885 -19.629 1.00 92.12 73 LEU A CA 1
ATOM 563 C C . LEU A 1 73 ? 10.984 4.099 -18.519 1.00 92.12 73 LEU A C 1
ATOM 565 O O . LEU A 1 73 ? 10.005 3.363 -18.439 1.00 92.12 73 LEU A O 1
ATOM 569 N N . LEU A 1 74 ? 11.166 5.136 -17.696 1.00 92.62 74 LEU A N 1
ATOM 570 C CA . LEU A 1 74 ? 10.218 5.468 -16.636 1.00 92.62 74 LEU A CA 1
ATOM 571 C C . LEU A 1 74 ? 8.833 5.799 -17.203 1.00 92.62 74 LEU A C 1
ATOM 573 O O . LEU A 1 74 ? 7.828 5.333 -16.671 1.00 92.62 74 LEU A O 1
ATOM 577 N N . ARG A 1 75 ? 8.771 6.582 -18.287 1.00 92.69 75 ARG A N 1
ATOM 578 C CA . ARG A 1 75 ? 7.509 6.928 -18.952 1.00 92.69 75 ARG A CA 1
ATOM 579 C C . ARG A 1 75 ? 6.825 5.688 -19.523 1.00 92.69 75 ARG A C 1
ATOM 581 O O . ARG A 1 75 ? 5.693 5.423 -19.143 1.00 92.69 75 ARG A O 1
ATOM 588 N N . MET A 1 76 ? 7.545 4.900 -20.317 1.00 93.81 76 MET A N 1
ATOM 589 C CA . MET A 1 76 ? 7.060 3.659 -20.924 1.00 93.81 76 MET A CA 1
ATOM 590 C C . MET A 1 76 ? 6.502 2.691 -19.869 1.00 93.81 76 MET A C 1
ATOM 592 O O . MET A 1 76 ? 5.376 2.210 -19.988 1.00 93.81 76 MET A O 1
ATOM 596 N N . CYS A 1 77 ? 7.243 2.453 -18.783 1.00 93.69 77 CYS A N 1
ATOM 597 C CA . CYS A 1 77 ? 6.783 1.600 -17.689 1.00 93.69 77 CYS A CA 1
ATOM 598 C C . CYS A 1 77 ? 5.547 2.173 -16.973 1.00 93.69 77 CYS A C 1
ATOM 600 O O . CYS A 1 77 ? 4.625 1.424 -16.657 1.00 93.69 77 CYS A O 1
ATOM 602 N N . ASN A 1 78 ? 5.492 3.486 -16.730 1.00 92.12 78 ASN A N 1
ATOM 603 C CA . ASN A 1 78 ? 4.332 4.126 -16.099 1.00 92.12 78 ASN A CA 1
ATOM 604 C C . ASN A 1 78 ? 3.095 4.148 -17.007 1.00 92.12 78 ASN A C 1
ATOM 606 O O . ASN A 1 78 ? 1.970 4.097 -16.509 1.00 92.12 78 ASN A O 1
ATOM 610 N N . ASP A 1 79 ? 3.274 4.226 -18.322 1.00 91.69 79 ASP A N 1
ATOM 611 C CA . ASP A 1 79 ? 2.185 4.140 -19.298 1.00 91.69 79 ASP A CA 1
ATOM 612 C C . ASP A 1 79 ? 1.608 2.725 -19.345 1.00 91.69 79 ASP A C 1
ATOM 614 O O . ASP A 1 79 ? 0.388 2.557 -19.271 1.00 91.69 79 ASP A O 1
ATOM 618 N N . LEU A 1 80 ? 2.468 1.700 -19.324 1.00 92.25 80 LEU A N 1
ATOM 619 C CA . LEU A 1 80 ? 2.040 0.312 -19.148 1.00 92.25 80 LEU A CA 1
ATOM 620 C C . LEU A 1 80 ? 1.280 0.125 -17.827 1.00 92.25 80 LEU A C 1
ATOM 622 O O . LEU A 1 80 ? 0.147 -0.351 -17.841 1.00 92.25 80 LEU A O 1
ATOM 626 N N . LEU A 1 81 ? 1.837 0.569 -16.693 1.00 91.31 81 LEU A N 1
ATOM 627 C CA . LEU A 1 81 ? 1.179 0.458 -15.382 1.00 91.31 81 LEU A CA 1
ATOM 628 C C . LEU A 1 81 ? -0.191 1.155 -15.337 1.00 91.31 81 LEU A C 1
ATOM 630 O O . LEU A 1 81 ? -1.095 0.658 -14.669 1.00 91.31 81 LEU A O 1
ATOM 634 N N . ARG A 1 82 ? -0.368 2.272 -16.056 1.00 89.81 82 ARG A N 1
ATOM 635 C CA . ARG A 1 82 ? -1.657 2.978 -16.160 1.00 89.81 82 ARG A CA 1
ATOM 636 C C . ARG A 1 82 ? -2.686 2.242 -17.015 1.00 89.81 82 ARG A C 1
ATOM 638 O O . ARG A 1 82 ? -3.879 2.356 -16.745 1.00 89.81 82 ARG A O 1
ATOM 645 N N . ARG A 1 83 ? -2.245 1.507 -18.039 1.00 89.56 83 ARG A N 1
ATOM 646 C CA . ARG A 1 83 ? -3.123 0.710 -18.913 1.00 89.56 83 ARG A CA 1
ATOM 647 C C . ARG A 1 83 ? -3.517 -0.628 -18.278 1.00 89.56 83 ARG A C 1
ATOM 649 O O . ARG A 1 83 ? -4.561 -1.177 -18.622 1.00 89.56 83 ARG A O 1
ATOM 656 N N . LEU A 1 84 ? -2.698 -1.161 -17.372 1.00 86.88 84 LEU A N 1
ATOM 657 C CA . LEU A 1 84 ? -2.913 -2.462 -16.738 1.00 86.88 84 LEU A CA 1
ATOM 658 C C . LEU A 1 84 ? -3.961 -2.417 -15.618 1.00 86.88 84 LEU A C 1
ATOM 660 O O . LEU A 1 84 ? -4.025 -1.495 -14.807 1.00 86.88 84 LEU A O 1
ATOM 664 N N . SER A 1 85 ? -4.757 -3.485 -15.523 1.00 80.81 85 SER A N 1
ATOM 665 C CA . SER A 1 85 ? -5.672 -3.675 -14.398 1.00 80.81 85 SER A CA 1
ATOM 666 C C . SER A 1 85 ? -4.900 -4.040 -13.130 1.00 80.81 85 SER A C 1
ATOM 668 O O . SER A 1 85 ? -4.208 -5.057 -13.080 1.00 80.81 85 SER A O 1
ATOM 670 N N . THR A 1 86 ? -5.090 -3.258 -12.065 1.00 71.12 86 THR A N 1
ATOM 671 C CA . THR A 1 86 ? -4.453 -3.484 -10.753 1.00 71.12 86 THR A CA 1
ATOM 672 C C . THR A 1 86 ? -4.954 -4.730 -10.015 1.00 71.12 86 THR A C 1
ATOM 674 O O . THR A 1 86 ? -4.376 -5.097 -8.996 1.00 71.12 86 THR A O 1
ATOM 677 N N . SER A 1 87 ? -6.019 -5.384 -10.494 1.00 72.31 87 SER A N 1
ATOM 678 C CA . SER A 1 87 ? -6.578 -6.601 -9.887 1.00 72.31 87 SER A CA 1
ATOM 679 C C . SER A 1 87 ? -6.341 -7.872 -10.701 1.00 72.31 87 SER A C 1
ATOM 681 O O . SER A 1 87 ? -6.304 -8.949 -10.114 1.00 72.31 87 SER A O 1
ATOM 683 N N . GLN A 1 88 ? -6.192 -7.761 -12.023 1.00 78.19 88 GLN A N 1
ATOM 684 C CA . GLN A 1 88 ? -6.014 -8.913 -12.917 1.00 78.19 88 GLN A CA 1
ATOM 685 C C . GLN A 1 88 ? -4.552 -9.093 -13.326 1.00 78.19 88 GLN A C 1
ATOM 687 O O . GLN A 1 88 ? -4.041 -10.206 -13.282 1.00 78.19 88 GLN A O 1
ATOM 692 N N . ASN A 1 89 ? -3.849 -7.998 -13.622 1.00 84.00 89 ASN A N 1
ATOM 693 C CA . ASN A 1 89 ? -2.501 -8.039 -14.194 1.00 84.00 89 ASN A CA 1
ATOM 694 C C . ASN A 1 89 ? -1.429 -7.808 -13.117 1.00 84.00 89 ASN A C 1
ATOM 696 O O . ASN A 1 89 ? -0.410 -7.162 -13.357 1.00 84.00 89 ASN A O 1
ATOM 700 N N . THR A 1 90 ? -1.670 -8.293 -11.893 1.00 87.94 90 THR A N 1
ATOM 701 C CA . THR A 1 90 ? -0.811 -8.025 -10.725 1.00 87.94 90 THR A CA 1
ATOM 702 C C . THR A 1 90 ? 0.609 -8.550 -10.915 1.00 87.94 90 THR A C 1
ATOM 704 O O . THR A 1 90 ? 1.563 -7.875 -10.530 1.00 87.94 90 THR A O 1
ATOM 707 N N . VAL A 1 91 ? 0.754 -9.714 -11.553 1.00 88.88 91 VAL A N 1
ATOM 708 C CA . VAL A 1 91 ? 2.055 -10.320 -11.869 1.00 88.88 91 VAL A CA 1
ATOM 709 C C . VAL A 1 91 ? 2.839 -9.430 -12.830 1.00 88.88 91 VAL A C 1
ATOM 711 O O . VAL A 1 91 ? 3.989 -9.093 -12.544 1.00 88.88 91 VAL A O 1
ATOM 714 N N . PHE A 1 92 ? 2.213 -8.983 -13.922 1.00 90.88 92 PHE A N 1
ATOM 715 C CA . PHE A 1 92 ? 2.881 -8.128 -14.898 1.00 90.88 92 PHE A CA 1
ATOM 716 C C . PHE A 1 92 ? 3.239 -6.752 -14.318 1.00 90.88 92 PHE A C 1
ATOM 718 O O . PHE A 1 92 ? 4.374 -6.298 -14.467 1.00 90.88 92 PHE A O 1
ATOM 725 N N . CYS A 1 93 ? 2.335 -6.129 -13.554 1.00 91.62 93 CYS A N 1
ATOM 726 C CA . CYS A 1 93 ? 2.644 -4.908 -12.804 1.00 91.62 93 CYS A CA 1
ATOM 727 C C . CYS A 1 93 ? 3.859 -5.098 -11.878 1.00 91.62 93 CYS A C 1
ATOM 729 O O . CYS A 1 93 ? 4.731 -4.230 -11.821 1.00 91.62 93 CYS A O 1
ATOM 731 N N . GLY A 1 94 ? 3.945 -6.243 -11.191 1.00 92.00 94 GLY A N 1
ATOM 732 C CA . GLY A 1 94 ? 5.086 -6.601 -10.348 1.00 92.00 94 GLY A CA 1
ATOM 733 C C . GLY A 1 94 ? 6.393 -6.735 -11.136 1.00 92.00 94 GLY A C 1
ATOM 734 O O . GLY A 1 94 ? 7.413 -6.196 -10.712 1.00 92.00 94 GLY A O 1
ATOM 735 N N . ARG A 1 95 ? 6.369 -7.377 -12.313 1.00 94.06 95 ARG A N 1
ATOM 736 C CA . ARG A 1 95 ? 7.534 -7.476 -13.217 1.00 94.06 95 ARG A CA 1
ATOM 737 C C . ARG A 1 95 ? 8.029 -6.097 -13.655 1.00 94.06 95 ARG A C 1
ATOM 739 O O . ARG A 1 95 ? 9.225 -5.822 -13.559 1.00 94.06 95 ARG A O 1
ATOM 746 N N . ILE A 1 96 ? 7.120 -5.202 -14.050 1.00 94.00 96 ILE A N 1
ATOM 747 C CA . ILE A 1 96 ? 7.467 -3.820 -14.419 1.00 94.00 96 ILE A CA 1
ATOM 748 C C . ILE A 1 96 ? 8.112 -3.087 -13.233 1.00 94.00 96 ILE A C 1
ATOM 750 O O . ILE A 1 96 ? 9.161 -2.459 -13.390 1.00 94.00 96 ILE A O 1
ATOM 754 N N . GLN A 1 97 ? 7.524 -3.192 -12.037 1.00 92.00 97 GLN A N 1
ATOM 755 C CA . GLN A 1 97 ? 8.066 -2.563 -10.827 1.00 92.00 97 GLN A CA 1
ATOM 756 C C . GLN A 1 97 ? 9.451 -3.110 -10.458 1.00 92.00 97 GLN A C 1
ATOM 758 O O . GLN A 1 97 ? 10.337 -2.322 -10.138 1.00 92.00 97 GLN A O 1
ATOM 763 N N . LEU A 1 98 ? 9.679 -4.424 -10.573 1.00 92.12 98 LEU A N 1
ATOM 764 C CA . LEU A 1 98 ? 10.992 -5.037 -10.339 1.00 92.12 98 LEU A CA 1
ATOM 765 C C . LEU A 1 98 ? 12.057 -4.507 -11.305 1.00 92.12 98 LEU A C 1
ATOM 767 O O . LEU A 1 98 ? 13.188 -4.251 -10.887 1.00 92.12 98 LEU A O 1
ATOM 771 N N . ILE A 1 99 ? 11.702 -4.302 -12.577 1.00 91.81 99 ILE A N 1
ATOM 772 C CA . ILE A 1 99 ? 12.603 -3.678 -13.551 1.00 91.81 99 ILE A CA 1
ATOM 773 C C . ILE A 1 99 ? 12.925 -2.239 -13.160 1.00 91.81 99 ILE A C 1
ATOM 775 O O . ILE A 1 99 ? 14.101 -1.882 -13.124 1.00 91.81 99 ILE A O 1
ATOM 779 N N . LEU A 1 100 ? 11.922 -1.434 -12.801 1.00 91.50 100 LEU A N 1
ATOM 780 C CA . LEU A 1 100 ? 12.154 -0.066 -12.332 1.00 91.50 100 LEU A CA 1
ATOM 781 C C . LEU A 1 100 ? 13.079 -0.048 -11.103 1.00 91.50 100 LEU A C 1
ATOM 783 O O . LEU A 1 100 ? 14.080 0.661 -11.107 1.00 91.50 100 LEU A O 1
ATOM 787 N N . THR A 1 101 ? 12.834 -0.885 -10.092 1.00 89.19 101 THR A N 1
ATOM 788 C CA . THR A 1 101 ? 13.698 -0.961 -8.899 1.00 89.19 101 THR A CA 1
ATOM 789 C C . THR A 1 101 ? 15.123 -1.417 -9.222 1.00 89.19 101 THR A C 1
ATOM 791 O O . THR A 1 101 ? 16.066 -1.004 -8.553 1.00 89.19 101 THR A O 1
ATOM 794 N N . ARG A 1 102 ? 15.309 -2.258 -10.244 1.00 88.88 102 ARG A N 1
ATOM 795 C CA . ARG A 1 102 ? 16.640 -2.711 -10.667 1.00 88.88 102 ARG A CA 1
ATOM 796 C C . ARG A 1 102 ? 17.401 -1.659 -11.476 1.00 88.88 102 ARG A C 1
ATOM 798 O O . ARG A 1 102 ? 18.627 -1.635 -11.416 1.00 88.88 102 ARG A O 1
ATOM 805 N N . LEU A 1 103 ? 16.695 -0.835 -12.248 1.00 88.12 103 LEU A N 1
ATOM 806 C CA . LEU A 1 103 ? 17.292 0.212 -13.081 1.00 88.12 103 LEU A CA 1
ATOM 807 C C . LEU A 1 103 ? 17.623 1.472 -12.283 1.00 88.12 103 LEU A C 1
ATOM 809 O O . LEU A 1 103 ? 18.640 2.109 -12.545 1.00 88.12 103 LEU A O 1
ATOM 813 N N . PHE A 1 104 ? 16.774 1.838 -11.325 1.00 86.75 104 PHE A N 1
ATOM 814 C CA . PHE A 1 104 ? 16.894 3.089 -10.591 1.00 86.75 104 PHE A CA 1
ATOM 815 C C . PHE A 1 104 ? 17.575 2.880 -9.232 1.00 86.75 104 PHE A C 1
ATOM 817 O O . PHE A 1 104 ? 17.051 2.150 -8.388 1.00 86.75 104 PHE A O 1
ATOM 824 N N . PRO A 1 105 ? 18.731 3.525 -8.978 1.00 83.19 105 PRO A N 1
ATOM 825 C CA . PRO A 1 105 ? 19.369 3.490 -7.666 1.00 83.19 105 PRO A CA 1
ATOM 826 C C . PRO A 1 105 ? 18.436 4.000 -6.560 1.00 83.19 105 PRO A C 1
ATOM 828 O O . PRO A 1 105 ? 17.649 4.914 -6.781 1.00 83.19 105 PRO A O 1
ATOM 831 N N . LEU A 1 106 ? 18.593 3.500 -5.329 1.00 79.00 106 LEU A N 1
ATOM 832 C CA . LEU A 1 106 ? 17.776 3.923 -4.174 1.00 79.00 106 LEU A CA 1
ATOM 833 C C . LEU A 1 106 ? 17.886 5.424 -3.842 1.00 79.00 106 LEU A C 1
ATOM 835 O O . LEU A 1 106 ? 17.030 5.975 -3.159 1.00 79.00 106 LEU A O 1
ATOM 839 N N . SER A 1 107 ? 18.949 6.089 -4.300 1.00 81.81 107 SER A N 1
ATOM 840 C CA . SER A 1 107 ? 19.152 7.534 -4.146 1.00 81.81 107 SER A CA 1
ATOM 841 C C . SER A 1 107 ? 18.392 8.369 -5.181 1.00 81.81 107 SER A C 1
ATOM 843 O O . SER A 1 107 ? 18.399 9.602 -5.112 1.00 81.81 107 SER A O 1
ATOM 845 N N . GLU A 1 108 ? 17.763 7.728 -6.162 1.00 83.69 108 GLU A N 1
ATOM 846 C CA . GLU A 1 108 ? 17.113 8.409 -7.264 1.00 83.69 108 GLU A CA 1
ATOM 847 C C . GLU A 1 108 ? 15.738 8.938 -6.844 1.00 83.69 108 GLU A C 1
ATOM 849 O O . GLU A 1 108 ? 14.905 8.238 -6.274 1.00 83.69 108 GLU A O 1
ATOM 854 N N . LYS A 1 109 ? 15.498 10.226 -7.115 1.00 83.88 109 LYS A N 1
ATOM 855 C CA . LYS A 1 109 ? 14.321 10.937 -6.595 1.00 83.88 109 LYS A CA 1
ATOM 856 C C . LYS A 1 109 ? 12.994 10.339 -7.067 1.00 83.88 109 LYS A C 1
ATOM 858 O O . LYS A 1 109 ? 12.004 10.514 -6.366 1.00 83.88 109 LYS A O 1
ATOM 863 N N . SER A 1 110 ? 12.962 9.674 -8.227 1.00 80.00 110 SER A N 1
ATOM 864 C CA . SER A 1 110 ? 11.724 9.120 -8.790 1.00 80.00 110 SER A CA 1
ATOM 865 C C . SER A 1 110 ? 11.190 7.927 -7.986 1.00 80.00 110 SER A C 1
ATOM 867 O O . SER A 1 110 ? 9.979 7.735 -7.917 1.00 80.00 110 SER A O 1
ATOM 869 N N . GLY A 1 111 ? 12.072 7.189 -7.301 1.00 80.19 111 GLY A N 1
ATOM 870 C CA . GLY A 1 111 ? 11.717 6.065 -6.431 1.00 80.19 111 GLY A CA 1
ATOM 871 C C . GLY A 1 111 ? 11.405 6.445 -4.979 1.00 80.19 111 GLY A C 1
ATOM 872 O O . GLY A 1 111 ? 11.142 5.563 -4.163 1.00 80.19 111 GLY A O 1
ATOM 873 N N . LEU A 1 112 ? 11.447 7.734 -4.623 1.00 84.31 112 LEU A N 1
ATOM 874 C CA . LEU A 1 112 ? 11.299 8.199 -3.243 1.00 84.31 112 LEU A CA 1
ATOM 875 C C . LEU A 1 112 ? 9.976 8.940 -3.034 1.00 84.31 112 LEU A C 1
ATOM 877 O O . LEU A 1 112 ? 9.699 9.948 -3.680 1.00 84.31 112 LEU A O 1
ATOM 881 N N . ASN A 1 113 ? 9.206 8.529 -2.023 1.00 87.75 113 ASN A N 1
ATOM 882 C CA . ASN A 1 113 ? 8.061 9.304 -1.537 1.00 87.75 113 ASN A CA 1
ATOM 883 C C . ASN A 1 113 ? 8.532 10.449 -0.624 1.00 87.75 113 ASN A C 1
ATOM 885 O O . ASN A 1 113 ? 8.300 10.447 0.587 1.00 87.75 113 ASN A O 1
ATOM 889 N N . LEU A 1 114 ? 9.237 11.424 -1.206 1.00 84.88 114 LEU A N 1
ATOM 890 C CA . LEU A 1 114 ? 9.890 12.492 -0.448 1.00 84.88 114 LEU A CA 1
ATOM 891 C C . LEU A 1 114 ? 8.910 13.298 0.392 1.00 84.88 114 LEU A C 1
ATOM 893 O O . LEU A 1 114 ? 9.281 13.688 1.481 1.00 84.88 114 LEU A O 1
ATOM 897 N N . MET A 1 115 ? 7.685 13.528 -0.079 1.00 84.56 115 MET A N 1
ATOM 898 C CA . MET A 1 115 ? 6.684 14.330 0.636 1.00 84.56 115 MET A CA 1
ATOM 899 C C . MET A 1 115 ? 5.821 13.501 1.593 1.00 84.56 115 MET A C 1
ATOM 901 O O . MET A 1 115 ? 4.903 14.044 2.202 1.00 84.56 115 MET A O 1
ATOM 905 N N . SER A 1 116 ? 6.094 12.195 1.724 1.00 86.69 116 SER A N 1
ATOM 906 C CA . SER A 1 116 ? 5.286 11.265 2.527 1.00 86.69 116 SER A CA 1
ATOM 907 C C . SER A 1 116 ? 3.793 11.326 2.175 1.00 86.69 116 SER A C 1
ATOM 909 O O . SER A 1 116 ? 2.931 11.315 3.053 1.00 86.69 116 SER A O 1
ATOM 911 N N . GLN A 1 117 ? 3.478 11.430 0.881 1.00 89.12 117 GLN A N 1
ATOM 912 C CA . GLN A 1 117 ? 2.100 11.474 0.401 1.00 89.12 117 GLN A CA 1
ATOM 913 C C . GLN A 1 117 ? 1.434 10.107 0.560 1.00 89.12 117 GLN A C 1
ATOM 915 O O . GLN A 1 117 ? 2.048 9.068 0.311 1.00 89.12 117 GLN A O 1
ATOM 920 N N . PHE A 1 118 ? 0.165 10.117 0.961 1.00 92.00 118 PHE A N 1
ATOM 921 C CA . PHE A 1 118 ? -0.654 8.915 1.066 1.00 92.00 118 PHE A CA 1
ATOM 922 C C . PHE A 1 118 ? -1.335 8.603 -0.266 1.00 92.00 118 PHE A C 1
ATOM 924 O O . PHE A 1 118 ? -1.786 9.508 -0.968 1.00 92.00 118 PHE A O 1
ATOM 931 N N . ASN A 1 119 ? -1.473 7.315 -0.584 1.00 89.88 119 ASN A N 1
ATOM 932 C CA . ASN A 1 119 ? -2.259 6.871 -1.732 1.00 89.88 119 ASN A CA 1
ATOM 933 C C . ASN A 1 119 ? -3.763 6.941 -1.411 1.00 89.88 119 ASN A C 1
ATOM 935 O O . ASN A 1 119 ? -4.384 5.951 -1.016 1.00 89.88 119 ASN A O 1
ATOM 939 N N . VAL A 1 120 ? -4.345 8.126 -1.581 1.00 91.81 120 VAL A N 1
ATOM 940 C CA . VAL A 1 120 ? -5.772 8.378 -1.324 1.00 91.81 120 VAL A CA 1
ATOM 941 C C . VAL A 1 120 ? -6.701 7.806 -2.398 1.00 91.81 120 VAL A C 1
ATOM 943 O O . VAL A 1 120 ? -7.900 7.690 -2.155 1.00 91.81 120 VAL A O 1
ATOM 946 N N . GLU A 1 121 ? -6.172 7.412 -3.557 1.00 88.19 121 GLU A N 1
ATOM 947 C CA . GLU A 1 121 ? -6.956 6.876 -4.677 1.00 88.19 121 GLU A CA 1
ATOM 948 C C . GLU A 1 121 ? -7.409 5.427 -4.440 1.00 88.19 121 GLU A C 1
ATOM 950 O O . GLU A 1 121 ? -8.428 4.990 -4.983 1.00 88.19 121 GLU A O 1
ATOM 955 N N . ASN A 1 122 ? -6.699 4.668 -3.596 1.00 86.94 122 ASN A N 1
ATOM 956 C CA . ASN A 1 122 ? -7.052 3.281 -3.285 1.00 86.94 122 ASN A CA 1
ATOM 957 C C . ASN A 1 122 ? -8.215 3.195 -2.282 1.00 86.94 122 ASN A C 1
ATOM 959 O O . ASN A 1 122 ? -8.042 2.882 -1.104 1.00 86.94 122 ASN A O 1
ATOM 963 N N . VAL A 1 123 ? -9.419 3.502 -2.755 1.00 90.44 123 VAL A N 1
ATOM 964 C CA . VAL A 1 123 ? -10.649 3.496 -1.958 1.00 90.44 123 VAL A CA 1
ATOM 965 C C . VAL A 1 123 ? -11.173 2.069 -1.778 1.00 90.44 123 VAL A C 1
ATOM 967 O O . VAL A 1 123 ? -11.482 1.383 -2.755 1.00 90.44 123 VAL A O 1
ATOM 970 N N . THR A 1 124 ? -11.346 1.640 -0.525 1.00 92.19 124 THR A N 1
ATOM 971 C CA . THR A 1 124 ? -12.088 0.416 -0.194 1.00 92.19 124 THR A CA 1
ATOM 972 C C . THR A 1 124 ? -13.582 0.667 -0.382 1.00 92.19 124 THR A C 1
ATOM 974 O O . THR A 1 124 ? -14.189 1.415 0.380 1.00 92.19 124 THR A O 1
ATOM 977 N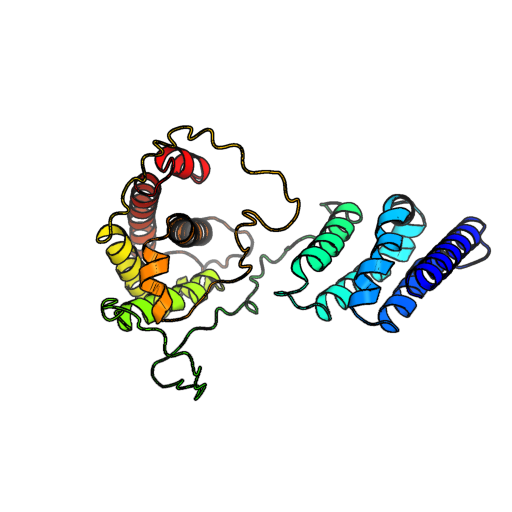 N . LYS A 1 125 ? -14.175 0.060 -1.414 1.00 91.00 125 LYS A N 1
ATOM 978 C CA . LYS A 1 125 ? -15.615 0.144 -1.700 1.00 91.00 125 LYS A CA 1
ATOM 979 C C . LYS A 1 125 ? -16.358 -0.950 -0.935 1.00 91.00 125 LYS A C 1
ATOM 981 O O . LYS A 1 125 ? -15.964 -2.110 -1.022 1.00 91.00 125 LYS A O 1
ATOM 986 N N . PHE A 1 126 ? -17.417 -0.592 -0.221 1.00 91.38 126 PHE A N 1
ATOM 987 C CA . PHE A 1 126 ? -18.265 -1.509 0.542 1.00 91.38 126 PHE A CA 1
ATOM 988 C C . PHE A 1 126 ? -19.724 -1.034 0.494 1.00 91.38 126 PHE A C 1
ATOM 990 O O . PHE A 1 126 ? -19.993 0.100 0.086 1.00 91.38 126 PHE A O 1
ATOM 997 N N . ASP A 1 127 ? -20.652 -1.911 0.859 1.00 84.44 127 ASP A N 1
ATOM 998 C CA . ASP A 1 127 ? -22.086 -1.684 0.712 1.00 84.44 127 ASP A CA 1
ATOM 999 C C . ASP A 1 127 ? -22.600 -0.685 1.768 1.00 84.44 127 ASP A C 1
ATOM 1001 O O . ASP A 1 127 ? -22.197 -0.709 2.930 1.00 84.44 127 ASP A O 1
ATOM 1005 N N . TYR A 1 128 ? -23.520 0.203 1.387 1.00 75.62 128 TYR A N 1
ATOM 1006 C CA . TYR A 1 128 ? -24.256 1.053 2.327 1.00 75.62 128 TYR A CA 1
ATOM 1007 C C . TYR A 1 128 ? -25.749 0.688 2.279 1.00 75.62 128 TYR A C 1
ATOM 1009 O O . TYR A 1 128 ? -26.294 0.389 1.221 1.00 75.62 128 TYR A O 1
ATOM 1017 N N . LYS A 1 129 ? -26.470 0.740 3.402 1.00 63.16 129 LYS A N 1
ATOM 1018 C CA . LYS A 1 129 ? -27.923 0.541 3.469 1.00 63.16 129 LYS A CA 1
ATOM 1019 C C . LYS A 1 129 ? -28.567 1.621 2.602 1.00 63.16 129 LYS A C 1
ATOM 1021 O O . LYS A 1 129 ? -28.574 2.791 2.970 1.00 63.16 129 LYS A O 1
ATOM 1026 N N . GLY A 1 130 ? -29.044 1.213 1.426 1.00 54.28 130 GLY A N 1
ATOM 1027 C CA . GLY A 1 130 ? -29.558 2.093 0.371 1.00 54.28 130 GLY A CA 1
ATOM 1028 C C . GLY A 1 130 ? -28.877 1.914 -0.992 1.00 54.28 130 GLY A C 1
ATOM 1029 O O . GLY A 1 130 ? -29.487 2.223 -2.012 1.00 54.28 130 GLY A O 1
ATOM 1030 N N . SER A 1 131 ? -27.673 1.335 -1.054 1.00 47.78 131 SER A N 1
ATOM 1031 C CA . SER A 1 131 ? -27.042 0.888 -2.301 1.00 47.78 131 SER A CA 1
ATOM 1032 C C . SER A 1 131 ? -27.536 -0.510 -2.670 1.00 47.78 131 SER A C 1
ATOM 1034 O O . SER A 1 131 ? -26.769 -1.462 -2.764 1.00 47.78 131 SER A O 1
ATOM 1036 N N . SER A 1 132 ? -28.846 -0.657 -2.863 1.00 41.50 132 SER A N 1
ATOM 1037 C CA . SER A 1 132 ? -29.394 -1.823 -3.551 1.00 41.50 132 SER A CA 1
ATOM 1038 C C . SER A 1 132 ? -29.003 -1.750 -5.028 1.00 41.50 132 SER A C 1
ATOM 1040 O O . SER A 1 132 ? -29.781 -1.303 -5.873 1.00 41.50 132 SER A O 1
ATOM 1042 N N . SER A 1 133 ? -27.788 -2.190 -5.348 1.00 40.53 133 SER A N 1
ATOM 1043 C CA . SER A 1 133 ? -27.477 -2.706 -6.673 1.00 40.53 133 SER A CA 1
ATOM 1044 C C . SER A 1 133 ? -28.392 -3.907 -6.900 1.00 40.53 133 SER A C 1
ATOM 1046 O O . SER A 1 133 ? -28.288 -4.956 -6.266 1.00 40.53 133 SER A O 1
ATOM 1048 N N . LYS A 1 134 ? -29.371 -3.711 -7.784 1.00 39.38 134 LYS A N 1
ATOM 1049 C CA . LYS A 1 134 ? -30.231 -4.754 -8.341 1.00 39.38 134 LYS A CA 1
ATOM 1050 C C . LYS A 1 134 ? -29.396 -5.716 -9.194 1.00 39.38 134 LYS A C 1
ATOM 1052 O O . LYS A 1 134 ? -29.612 -5.809 -10.395 1.00 39.38 134 LYS A O 1
ATOM 1057 N N . GLU A 1 135 ? -28.473 -6.456 -8.600 1.00 36.41 135 GLU A N 1
ATOM 1058 C CA . GLU A 1 135 ? -27.894 -7.627 -9.248 1.00 36.41 135 GLU A CA 1
ATOM 1059 C C . GLU A 1 135 ? -28.500 -8.869 -8.612 1.00 36.41 135 GLU A C 1
ATOM 1061 O O . GLU A 1 135 ? -28.069 -9.380 -7.578 1.00 36.41 135 GLU A O 1
ATOM 1066 N N . LYS A 1 136 ? -29.571 -9.338 -9.260 1.00 39.03 136 LYS A N 1
ATOM 1067 C CA . LYS A 1 136 ? -30.088 -10.694 -9.106 1.00 39.03 136 LYS A CA 1
ATOM 1068 C C . LYS A 1 136 ? -28.982 -11.672 -9.516 1.00 39.03 136 LYS A C 1
ATOM 1070 O O . LYS A 1 136 ? -28.950 -12.127 -10.655 1.00 39.03 136 LYS A O 1
ATOM 1075 N N . SER A 1 137 ? -28.093 -12.021 -8.592 1.00 34.38 137 SER A N 1
ATOM 1076 C CA . SER A 1 137 ? -27.316 -13.252 -8.704 1.00 34.38 137 SER A CA 1
ATOM 1077 C C . SER A 1 137 ? -28.270 -14.412 -8.438 1.00 34.38 137 SER A C 1
ATOM 1079 O O . SER A 1 137 ? -28.683 -14.708 -7.317 1.00 34.38 137 SER A O 1
ATOM 1081 N N . ASN A 1 138 ? -28.707 -15.016 -9.538 1.00 35.25 138 ASN A N 1
ATOM 1082 C CA . ASN A 1 138 ? -29.559 -16.187 -9.568 1.00 35.25 138 ASN A CA 1
ATOM 1083 C C . ASN A 1 138 ? -28.719 -17.412 -9.171 1.00 35.25 138 ASN A C 1
ATOM 1085 O O . ASN A 1 138 ? -28.299 -18.202 -10.008 1.00 35.25 138 ASN A O 1
ATOM 1089 N N . SER A 1 139 ? -28.434 -17.546 -7.882 1.00 36.69 139 SER A N 1
ATOM 1090 C CA . SER A 1 139 ? -27.822 -18.741 -7.308 1.00 36.69 139 SER A CA 1
ATOM 1091 C C . SER A 1 139 ? -28.564 -19.087 -6.027 1.00 36.69 139 SER A C 1
ATOM 1093 O O . SER A 1 139 ? -28.167 -18.716 -4.925 1.00 36.69 139 SER A O 1
ATOM 1095 N N . LYS A 1 140 ? -29.677 -19.813 -6.199 1.00 38.84 140 LYS A N 1
ATOM 1096 C CA . LYS A 1 140 ? -30.265 -20.652 -5.154 1.00 38.84 140 LYS A CA 1
ATOM 1097 C C . LYS A 1 140 ? -29.224 -21.707 -4.764 1.00 38.84 140 LYS A C 1
ATOM 1099 O O . LYS A 1 140 ? -29.164 -22.776 -5.364 1.00 38.84 140 LYS A O 1
ATOM 1104 N N . LYS A 1 141 ? -28.387 -21.390 -3.784 1.00 38.00 141 LYS A N 1
ATOM 1105 C CA . LYS A 1 141 ? -27.794 -22.384 -2.894 1.00 38.00 141 LYS A CA 1
ATOM 1106 C C . LYS A 1 141 ? -28.103 -21.941 -1.479 1.00 38.00 141 LYS A C 1
ATOM 1108 O O . LYS A 1 141 ? -27.819 -20.809 -1.100 1.00 38.00 141 LYS A O 1
ATOM 1113 N N . GLU A 1 142 ? -28.787 -22.832 -0.782 1.00 37.88 142 GLU A N 1
ATOM 1114 C CA . GLU A 1 142 ? -29.210 -22.717 0.602 1.00 37.88 142 GLU A CA 1
ATOM 1115 C C . GLU A 1 142 ? -28.008 -22.328 1.465 1.00 37.88 142 GLU A C 1
ATOM 1117 O O . GLU A 1 142 ? -27.054 -23.090 1.600 1.00 37.88 142 GLU A O 1
ATOM 1122 N N . VAL A 1 143 ? -28.038 -21.111 2.010 1.00 40.72 143 VAL A N 1
ATOM 1123 C CA . VAL A 1 143 ? -27.184 -20.745 3.137 1.00 40.72 143 VAL A CA 1
ATOM 1124 C C . VAL A 1 143 ? -28.013 -21.044 4.371 1.00 40.72 143 VAL A C 1
ATOM 1126 O O . VAL A 1 143 ? -28.935 -20.310 4.718 1.00 40.72 143 VAL A O 1
ATOM 1129 N N . THR A 1 144 ? -27.711 -22.187 4.966 1.00 35.59 144 THR A N 1
ATOM 1130 C CA . THR A 1 144 ? -28.109 -22.568 6.314 1.00 35.59 144 THR A CA 1
ATOM 1131 C C . THR A 1 144 ? -27.676 -21.481 7.298 1.00 35.59 144 THR A C 1
ATOM 1133 O O . THR A 1 144 ? -26.487 -21.187 7.394 1.00 35.59 144 THR A O 1
ATOM 1136 N N . ASP A 1 145 ? -28.656 -20.875 7.968 1.00 35.31 145 ASP A N 1
ATOM 1137 C CA . ASP A 1 145 ? -28.587 -20.233 9.290 1.00 35.31 145 ASP A CA 1
ATOM 1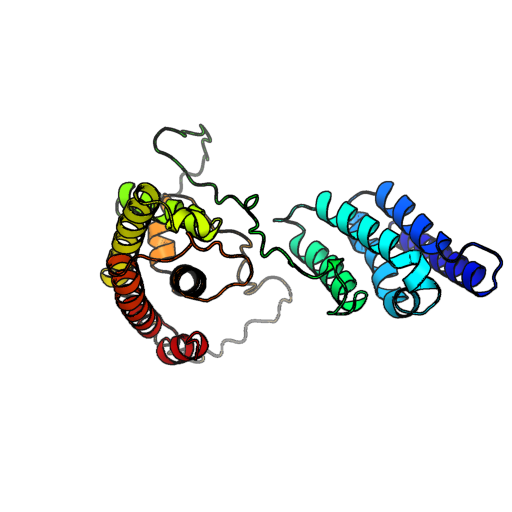138 C C . ASP A 1 145 ? -27.281 -19.493 9.652 1.00 35.31 145 ASP A C 1
ATOM 1140 O O . ASP A 1 145 ? -26.693 -19.693 10.711 1.00 35.31 145 ASP A O 1
ATOM 1144 N N . SER A 1 146 ? -26.786 -18.636 8.754 1.00 44.44 146 SER A N 1
ATOM 1145 C CA . SER A 1 146 ? -25.718 -17.700 9.110 1.00 44.44 146 SER A CA 1
ATOM 1146 C C . SER A 1 146 ? -26.348 -16.516 9.831 1.00 44.44 146 SER A C 1
ATOM 1148 O O . SER A 1 146 ? -27.089 -15.747 9.219 1.00 44.44 146 SER A O 1
ATOM 1150 N N . GLU A 1 147 ? -26.059 -16.424 11.127 1.00 51.41 147 GLU A N 1
ATOM 1151 C CA . GLU A 1 147 ? -26.370 -15.322 12.038 1.00 51.41 147 GLU A CA 1
ATOM 1152 C C . GLU A 1 147 ? -26.444 -13.978 11.304 1.00 51.41 147 GLU A C 1
ATOM 1154 O O . GLU A 1 147 ? -25.523 -13.609 10.569 1.00 51.41 147 GLU A O 1
ATOM 1159 N N . VAL A 1 148 ? -27.550 -13.251 11.494 1.00 56.75 148 VAL A N 1
ATOM 1160 C CA . VAL A 1 148 ? -27.758 -11.910 10.937 1.00 56.75 148 VAL A CA 1
ATOM 1161 C C . VAL A 1 148 ? -26.529 -11.059 11.254 1.00 56.75 148 VAL A C 1
ATOM 1163 O O . VAL A 1 148 ? -26.290 -10.718 12.410 1.00 56.75 148 VAL A O 1
ATOM 1166 N N . VAL A 1 149 ? -25.732 -10.744 10.230 1.00 61.47 149 VAL A N 1
ATOM 1167 C CA . VAL A 1 149 ? -24.550 -9.892 10.377 1.00 61.47 149 VAL A CA 1
ATOM 1168 C C . VAL A 1 149 ? -25.023 -8.553 10.924 1.00 61.47 149 VAL A C 1
ATOM 1170 O O . VAL A 1 149 ? -25.920 -7.924 10.355 1.00 61.47 149 VAL A O 1
ATOM 1173 N N . ASP A 1 150 ? -24.432 -8.112 12.033 1.00 82.25 150 ASP A N 1
ATOM 1174 C CA . ASP A 1 150 ? -24.706 -6.782 12.552 1.00 82.25 150 ASP A CA 1
ATOM 1175 C C . ASP A 1 150 ? -24.217 -5.748 11.531 1.00 82.25 150 ASP A C 1
ATOM 1177 O O . ASP A 1 150 ? -23.028 -5.442 11.414 1.00 82.25 150 ASP A O 1
ATOM 1181 N N . TYR A 1 151 ? -25.162 -5.206 10.769 1.00 87.12 151 TYR A N 1
ATOM 1182 C CA . TYR A 1 151 ? -24.897 -4.182 9.770 1.00 87.12 151 TYR A CA 1
ATOM 1183 C C . TYR A 1 151 ? -24.208 -2.943 10.381 1.00 87.12 151 TYR A C 1
ATOM 1185 O O . TYR A 1 151 ? -23.434 -2.248 9.710 1.00 87.12 151 TYR A O 1
ATOM 1193 N N . VAL A 1 152 ? -24.453 -2.654 11.665 1.00 90.62 152 VAL A N 1
ATOM 1194 C CA . VAL A 1 152 ? -23.753 -1.579 12.379 1.00 90.62 152 VAL A CA 1
ATOM 1195 C C . VAL A 1 152 ? -22.273 -1.928 12.506 1.00 90.62 152 VAL A C 1
ATOM 1197 O O . VAL A 1 152 ? -21.432 -1.113 12.129 1.00 90.62 152 VAL A O 1
ATOM 1200 N N . LEU A 1 153 ? -21.933 -3.143 12.939 1.00 92.25 153 LEU A N 1
ATOM 1201 C CA . LEU A 1 153 ? -20.545 -3.603 12.965 1.00 92.25 153 LEU A CA 1
ATOM 1202 C C . LEU A 1 153 ? -19.913 -3.579 11.568 1.00 92.25 153 LEU A C 1
ATOM 1204 O O . LEU A 1 153 ? -18.797 -3.088 11.429 1.00 92.25 153 LEU A O 1
ATOM 1208 N N . TYR A 1 154 ? -20.620 -4.036 10.532 1.00 94.50 154 TYR A N 1
ATOM 1209 C CA . TYR A 1 154 ? -20.120 -4.037 9.153 1.00 94.50 154 TYR A CA 1
ATOM 1210 C C . TYR A 1 154 ? -19.739 -2.636 8.658 1.00 94.50 154 TYR A C 1
ATOM 1212 O O . TYR A 1 154 ? -18.641 -2.428 8.134 1.00 94.50 154 TYR A O 1
ATOM 1220 N N . THR A 1 155 ? -20.611 -1.651 8.878 1.00 94.06 155 THR A N 1
ATOM 1221 C CA . THR A 1 155 ? -20.328 -0.260 8.492 1.00 94.06 155 THR A CA 1
ATOM 1222 C C . THR A 1 155 ? -19.192 0.350 9.300 1.00 94.06 155 THR A C 1
ATOM 1224 O O . THR A 1 155 ? -18.299 0.973 8.717 1.00 94.06 155 THR A O 1
ATOM 1227 N N . LYS A 1 156 ? -19.172 0.141 10.623 1.00 95.38 156 LYS A N 1
ATOM 1228 C CA . LYS A 1 156 ? -18.064 0.586 11.480 1.00 95.38 156 LYS A CA 1
ATOM 1229 C C . LYS A 1 156 ? -16.744 -0.034 11.027 1.00 95.38 156 LYS A C 1
ATOM 1231 O O . LYS A 1 156 ? -15.767 0.691 10.849 1.00 95.38 156 LYS A O 1
ATOM 1236 N N . PHE A 1 157 ? -16.739 -1.335 10.746 1.00 96.00 157 PHE A N 1
ATOM 1237 C CA . PHE A 1 157 ? -15.570 -2.086 10.306 1.00 96.00 157 PHE A CA 1
ATOM 1238 C C . PHE A 1 157 ? -14.975 -1.525 9.014 1.00 96.00 157 PHE A C 1
ATOM 1240 O O . PHE A 1 157 ? -13.807 -1.138 8.991 1.00 96.00 157 PHE A O 1
ATOM 1247 N N . TRP A 1 158 ? -15.762 -1.421 7.942 1.00 96.06 158 TRP A N 1
ATOM 1248 C CA . TRP A 1 158 ? -15.217 -0.966 6.660 1.00 96.06 158 TRP A CA 1
ATOM 1249 C C . TRP A 1 158 ? -14.926 0.532 6.627 1.00 96.06 158 TRP A C 1
ATOM 1251 O O . TRP A 1 158 ? -14.003 0.953 5.929 1.00 96.06 158 TRP A O 1
ATOM 1261 N N . SER A 1 159 ? -15.614 1.335 7.444 1.00 95.38 159 SER A N 1
ATOM 1262 C CA . SER A 1 159 ? -15.274 2.754 7.585 1.00 95.38 159 SER A CA 1
ATOM 1263 C C . SER A 1 159 ? -13.893 2.991 8.215 1.00 95.38 159 SER A C 1
ATOM 1265 O O . SER A 1 159 ? -13.292 4.032 7.952 1.00 95.38 159 SER A O 1
ATOM 1267 N N . LEU A 1 160 ? -13.329 2.024 8.962 1.00 97.19 160 LEU A N 1
ATOM 1268 C CA . LEU A 1 160 ? -11.935 2.101 9.431 1.00 97.19 160 LEU A CA 1
ATOM 1269 C C . LEU A 1 160 ? -10.929 2.188 8.281 1.00 97.19 160 LEU A C 1
ATOM 1271 O O . LEU A 1 160 ? -9.899 2.847 8.418 1.00 97.19 160 LEU A O 1
ATOM 1275 N N . GLN A 1 161 ? -11.232 1.573 7.135 1.00 96.69 161 GLN A N 1
ATOM 1276 C CA . GLN A 1 161 ? -10.316 1.554 5.995 1.00 96.69 161 GLN A CA 1
ATOM 1277 C C . GLN A 1 161 ? -10.052 2.956 5.429 1.00 96.69 161 GLN A C 1
ATOM 1279 O O . GLN A 1 161 ? -8.965 3.200 4.908 1.00 96.69 161 GLN A O 1
ATOM 1284 N N . ASP A 1 162 ? -10.986 3.902 5.580 1.00 95.88 162 ASP A N 1
ATOM 1285 C CA . ASP A 1 162 ? -10.761 5.294 5.172 1.00 95.88 162 ASP A CA 1
ATOM 1286 C C . ASP A 1 162 ? -9.713 5.989 6.058 1.00 95.88 162 ASP A C 1
ATOM 1288 O O . ASP A 1 162 ? -8.838 6.694 5.553 1.00 95.88 162 ASP A O 1
ATOM 1292 N N . PHE A 1 163 ? -9.725 5.703 7.365 1.00 97.19 163 PHE A N 1
ATOM 1293 C CA . PHE A 1 163 ? -8.719 6.203 8.305 1.00 97.19 163 PHE A CA 1
ATOM 1294 C C . PHE A 1 163 ? -7.337 5.593 8.049 1.00 97.19 163 PHE A C 1
ATOM 1296 O O . PHE A 1 163 ? -6.338 6.306 8.133 1.00 97.19 163 PHE A O 1
ATOM 1303 N N . PHE A 1 164 ? -7.261 4.309 7.680 1.00 96.94 164 PHE A N 1
ATOM 1304 C CA . PHE A 1 164 ? -5.993 3.688 7.269 1.00 96.94 164 PHE A CA 1
ATOM 1305 C C . PHE A 1 164 ? -5.460 4.273 5.958 1.00 96.94 164 PHE A C 1
ATOM 1307 O O . PHE A 1 164 ? -4.253 4.458 5.814 1.00 96.94 164 PHE A O 1
ATOM 1314 N N . ARG A 1 165 ? -6.350 4.604 5.013 1.00 95.75 165 ARG A N 1
ATOM 1315 C CA . ARG A 1 165 ? -5.983 5.244 3.741 1.00 95.75 165 ARG A CA 1
ATOM 1316 C C . ARG A 1 165 ? -5.510 6.686 3.932 1.00 95.75 165 ARG A C 1
ATOM 1318 O O . ARG A 1 165 ? -4.619 7.136 3.215 1.00 95.75 165 ARG A O 1
ATOM 1325 N N . SER A 1 166 ? -6.104 7.415 4.877 1.00 95.50 166 SER A N 1
ATOM 1326 C CA . SER A 1 166 ? -5.806 8.826 5.134 1.00 95.50 166 SER A CA 1
ATOM 1327 C C . SER A 1 166 ? -5.621 9.114 6.634 1.00 95.50 166 SER A C 1
ATOM 1329 O O . SER A 1 166 ? -6.475 9.763 7.250 1.00 95.50 166 SER A O 1
ATOM 1331 N N . PRO A 1 167 ? -4.472 8.727 7.223 1.00 95.31 167 PRO A N 1
ATOM 1332 C CA . PRO A 1 167 ? -4.196 8.865 8.659 1.00 95.31 167 PRO A CA 1
ATOM 1333 C C . PRO A 1 167 ? -4.317 10.287 9.213 1.00 95.31 167 PRO A C 1
ATOM 1335 O O . PRO A 1 167 ? -4.629 10.487 10.385 1.00 95.31 167 PRO A O 1
ATOM 1338 N N . THR A 1 168 ? -4.092 11.299 8.372 1.00 93.75 168 THR A N 1
ATOM 1339 C CA . THR A 1 168 ? -4.181 12.717 8.748 1.00 93.75 168 THR A CA 1
ATOM 1340 C C . THR A 1 168 ? -5.569 13.117 9.251 1.00 93.75 168 THR A C 1
ATOM 1342 O O . THR A 1 168 ? -5.683 14.055 10.041 1.00 93.75 168 THR A O 1
ATOM 1345 N N . GLN A 1 169 ? -6.622 12.388 8.866 1.00 95.25 169 GLN A N 1
ATOM 1346 C CA . GLN A 1 169 ? -7.982 12.650 9.329 1.00 95.25 169 GLN A CA 1
ATOM 1347 C C . GLN A 1 169 ? -8.141 12.456 10.843 1.00 95.25 169 GLN A C 1
ATOM 1349 O O . GLN A 1 169 ? -8.999 13.100 11.450 1.00 95.25 169 GLN A O 1
ATOM 1354 N N . CYS A 1 170 ? -7.302 11.622 11.466 1.00 96.75 170 CYS A N 1
ATOM 1355 C CA . CYS A 1 170 ? -7.331 11.347 12.903 1.00 96.75 170 CYS A CA 1
ATOM 1356 C C . CYS A 1 170 ? -6.937 12.558 13.768 1.00 96.75 170 CYS A C 1
ATOM 1358 O O . CYS A 1 170 ? -7.175 12.541 14.973 1.00 96.75 170 CYS A O 1
ATOM 1360 N N . TYR A 1 171 ? -6.387 13.626 13.182 1.00 95.25 171 TYR A N 1
ATOM 1361 C CA . TYR A 1 171 ? -6.085 14.868 13.905 1.00 95.25 171 TYR A CA 1
ATOM 1362 C C . TYR A 1 171 ? -7.295 15.810 14.045 1.00 95.25 171 TYR A C 1
ATOM 1364 O O . TYR A 1 171 ? -7.212 16.811 14.754 1.00 95.25 171 TYR A O 1
ATOM 1372 N N . HIS A 1 172 ? -8.433 15.501 13.414 1.00 95.69 172 HIS A N 1
ATOM 1373 C CA . HIS A 1 172 ? -9.665 16.282 13.552 1.00 95.69 172 HIS A CA 1
ATOM 1374 C C . HIS A 1 172 ? -10.602 15.673 14.600 1.00 95.69 172 HIS A C 1
ATOM 1376 O O . HIS A 1 172 ? -10.904 14.484 14.549 1.00 95.69 172 HIS A O 1
ATOM 1382 N N . ASP A 1 173 ? -11.142 16.492 15.508 1.00 94.50 173 ASP A N 1
ATOM 1383 C CA . ASP A 1 173 ? -11.895 16.011 16.679 1.00 94.50 173 ASP A CA 1
ATOM 1384 C C . ASP A 1 173 ? -13.123 15.144 16.334 1.00 94.50 173 ASP A C 1
ATOM 1386 O O . ASP A 1 173 ? -13.380 14.142 17.002 1.00 94.50 173 ASP A O 1
ATOM 1390 N N . LEU A 1 174 ? -13.884 15.493 15.288 1.00 96.50 174 LEU A N 1
ATOM 1391 C CA . LEU A 1 174 ? -15.050 14.706 14.853 1.00 96.50 174 LEU A CA 1
ATOM 1392 C C . LEU A 1 174 ? -14.644 13.344 14.279 1.00 96.50 174 LEU A C 1
ATOM 1394 O O . LEU A 1 174 ? -15.260 12.325 14.588 1.00 96.50 174 LEU A O 1
ATOM 1398 N N . ASN A 1 175 ? -13.595 13.336 13.462 1.00 97.50 175 ASN A N 1
ATOM 1399 C CA . ASN A 1 175 ? -13.067 12.137 12.824 1.00 97.50 175 ASN A CA 1
ATOM 1400 C C . ASN A 1 175 ? -12.391 11.224 13.846 1.00 97.50 175 ASN A C 1
ATOM 1402 O O . ASN A 1 175 ? -12.595 10.017 13.806 1.00 97.50 175 ASN A O 1
ATOM 1406 N N . TRP A 1 176 ? -11.688 11.797 14.822 1.00 97.94 176 TRP A N 1
ATOM 1407 C CA . TRP A 1 176 ? -11.116 11.056 15.938 1.00 97.94 176 TRP A CA 1
ATOM 1408 C C . TRP A 1 176 ? -12.184 10.327 16.754 1.00 97.94 176 TRP A C 1
ATOM 1410 O O . TRP A 1 176 ? -12.045 9.139 17.025 1.00 97.94 176 TRP A O 1
ATOM 1420 N N . LYS A 1 177 ? -13.284 11.006 17.112 1.00 97.94 177 LYS A N 1
ATOM 1421 C CA . LYS A 1 177 ? -14.395 10.372 17.842 1.00 97.94 177 LYS A CA 1
ATOM 1422 C C . LYS A 1 177 ? -14.988 9.193 17.067 1.00 97.94 177 LYS A C 1
ATOM 1424 O O . LYS A 1 177 ? -15.225 8.145 17.660 1.00 97.94 177 LYS A O 1
ATOM 1429 N N . LYS A 1 178 ? -15.188 9.352 15.753 1.00 97.94 178 LYS A N 1
ATOM 1430 C CA . LYS A 1 178 ? -15.655 8.270 14.871 1.00 97.94 178 LYS A CA 1
ATOM 1431 C C . LYS A 1 178 ? -14.653 7.117 14.806 1.00 97.94 178 LYS A C 1
ATOM 1433 O O . LYS A 1 178 ? -15.049 5.968 14.934 1.00 97.94 178 LYS A O 1
ATOM 1438 N N . PHE A 1 179 ? -13.365 7.421 14.648 1.00 98.44 179 PHE A N 1
ATOM 1439 C CA . PHE A 1 179 ? -12.305 6.416 14.634 1.00 98.44 179 PHE A CA 1
ATOM 1440 C C . PHE A 1 179 ? -12.287 5.598 15.929 1.00 98.44 179 PHE A C 1
ATOM 1442 O O . PHE A 1 179 ? -12.275 4.373 15.860 1.00 98.44 179 PHE A O 1
ATOM 1449 N N . VAL A 1 180 ? -12.348 6.259 17.091 1.00 98.38 180 VAL A N 1
ATOM 1450 C CA . VAL A 1 180 ? -12.401 5.596 18.403 1.00 98.38 180 VAL A CA 1
ATOM 1451 C C . VAL A 1 180 ? -13.616 4.673 18.498 1.00 98.38 180 VAL A C 1
ATOM 1453 O O . VAL A 1 180 ? -13.447 3.498 18.803 1.00 98.38 180 VAL A O 1
ATOM 1456 N N . ASP A 1 181 ? -14.819 5.165 18.180 1.00 98.06 181 ASP A N 1
ATOM 1457 C CA . ASP A 1 181 ? -16.049 4.358 18.213 1.00 98.06 181 ASP A CA 1
ATOM 1458 C C . ASP A 1 181 ? -15.956 3.118 17.304 1.00 98.06 181 ASP A C 1
ATOM 1460 O O . ASP A 1 181 ? -16.264 1.998 17.718 1.00 98.06 181 ASP A O 1
ATOM 1464 N N . ASN A 1 182 ? -15.460 3.300 16.080 1.00 97.81 182 ASN A N 1
ATOM 1465 C CA . ASN A 1 182 ? -15.307 2.217 15.115 1.00 97.81 182 ASN A CA 1
ATOM 1466 C C . ASN A 1 182 ? -14.245 1.197 15.550 1.00 97.81 182 ASN A C 1
ATOM 1468 O O . ASN A 1 182 ? -14.496 -0.007 15.515 1.00 97.81 182 ASN A O 1
ATOM 1472 N N . ALA A 1 183 ? -13.069 1.663 15.978 1.00 98.19 183 ALA A N 1
ATOM 1473 C CA . ALA A 1 183 ? -11.966 0.804 16.394 1.00 98.19 183 ALA A CA 1
ATOM 1474 C C . ALA A 1 183 ? -12.340 0.007 17.648 1.00 98.19 183 ALA A C 1
ATOM 1476 O O . ALA A 1 183 ? -12.111 -1.201 17.696 1.00 98.19 183 ALA A O 1
ATOM 1477 N N . SER A 1 184 ? -12.980 0.648 18.630 1.00 98.00 184 SER A N 1
ATOM 1478 C CA . SER A 1 184 ? -13.467 -0.025 19.835 1.00 98.00 184 SER A CA 1
ATOM 1479 C C . SER A 1 184 ? -14.507 -1.098 19.514 1.00 98.00 184 SER A C 1
ATOM 1481 O O . SER A 1 184 ? -14.412 -2.194 20.062 1.00 98.00 184 SER A O 1
ATOM 1483 N N . ALA A 1 185 ? -15.447 -0.841 18.596 1.00 96.38 185 ALA A N 1
ATOM 1484 C CA . ALA A 1 185 ? -16.432 -1.842 18.179 1.00 96.38 185 ALA A CA 1
ATOM 1485 C C . ALA A 1 185 ? -15.779 -3.064 17.504 1.00 96.38 185 ALA A C 1
ATOM 1487 O O . ALA A 1 185 ? -16.110 -4.204 17.833 1.00 96.38 185 ALA A O 1
ATOM 1488 N N . VAL A 1 186 ? -14.814 -2.843 16.605 1.00 95.88 186 VAL A N 1
ATOM 1489 C CA . VAL A 1 186 ? -14.105 -3.934 15.912 1.00 95.88 186 VAL A CA 1
ATOM 1490 C C . VAL A 1 186 ? -13.233 -4.747 16.870 1.00 95.88 186 VAL A C 1
ATOM 1492 O O . VAL A 1 186 ? -13.258 -5.976 16.834 1.00 95.88 186 VAL A O 1
ATOM 1495 N N . LEU A 1 187 ? -12.496 -4.090 17.767 1.00 97.06 187 LEU A N 1
ATOM 1496 C CA . LEU A 1 187 ? -11.670 -4.780 18.763 1.00 97.06 187 LEU A CA 1
ATOM 1497 C C . LEU A 1 187 ? -12.519 -5.547 19.782 1.00 97.06 187 LEU A C 1
ATOM 1499 O O . LEU A 1 187 ? -12.124 -6.636 20.205 1.00 97.06 187 LEU A O 1
ATOM 1503 N N . ALA A 1 188 ? -13.692 -5.022 20.146 1.00 95.69 188 ALA A N 1
ATOM 1504 C CA . ALA A 1 188 ? -14.659 -5.742 20.968 1.00 95.69 188 ALA A CA 1
ATOM 1505 C C . ALA A 1 188 ? -15.159 -7.006 20.255 1.00 95.69 188 ALA A C 1
ATOM 1507 O O . ALA A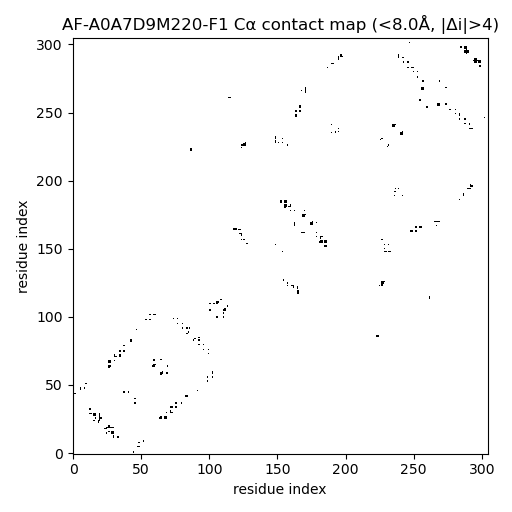 1 188 ? -15.157 -8.073 20.865 1.00 95.69 188 ALA A O 1
ATOM 1508 N N . ALA A 1 189 ? -15.484 -6.920 18.960 1.00 93.56 189 ALA A N 1
ATOM 1509 C CA . ALA A 1 189 ? -15.879 -8.080 18.160 1.00 93.56 189 ALA A CA 1
ATOM 1510 C C . ALA A 1 189 ? -14.762 -9.136 18.063 1.00 93.56 189 ALA A C 1
ATOM 1512 O O . ALA A 1 189 ? -15.032 -10.329 18.199 1.00 93.56 189 ALA A O 1
ATOM 1513 N N . PHE A 1 190 ? -13.500 -8.727 17.891 1.00 94.50 190 PHE A N 1
ATOM 1514 C CA . PHE A 1 190 ? -12.364 -9.658 17.925 1.00 94.50 190 PHE A CA 1
ATOM 1515 C C . PHE A 1 190 ? -12.143 -10.286 19.304 1.00 94.50 190 PHE A C 1
ATOM 1517 O O . PHE A 1 190 ? -11.759 -11.451 19.378 1.00 94.50 190 PHE A O 1
ATOM 1524 N N . SER A 1 191 ? -12.398 -9.540 20.381 1.00 93.19 191 SER A N 1
ATOM 1525 C CA . SER A 1 191 ? -12.259 -10.041 21.754 1.00 93.19 191 SER A CA 1
ATOM 1526 C C . SER A 1 191 ? -13.372 -11.025 22.131 1.00 93.19 191 SER A C 1
ATOM 1528 O O . SER A 1 191 ? -13.119 -11.980 22.865 1.00 93.19 191 SER A O 1
ATOM 1530 N N . SER A 1 192 ? -14.602 -10.805 21.651 1.00 90.19 192 SER A N 1
ATOM 1531 C CA . SER A 1 192 ? -15.749 -11.671 21.950 1.00 90.19 192 SER A CA 1
ATOM 1532 C C . SER A 1 192 ? -15.720 -12.981 21.161 1.00 90.19 192 SER A C 1
ATOM 1534 O O . SER A 1 192 ? -16.075 -14.027 21.698 1.00 90.19 192 SER A O 1
ATOM 1536 N N . HIS A 1 193 ? -15.252 -12.947 19.913 1.00 83.50 193 HIS A N 1
ATOM 1537 C CA . HIS A 1 193 ? -15.146 -14.130 19.065 1.00 83.50 193 HIS A CA 1
ATOM 1538 C C . HIS A 1 193 ? -13.747 -14.727 19.193 1.00 83.50 193 HIS A C 1
ATOM 1540 O O . HIS A 1 193 ? -12.844 -14.344 18.450 1.00 83.50 193 HIS A O 1
ATOM 1546 N N . LYS A 1 194 ? -13.522 -15.661 20.117 1.00 83.75 194 LYS A N 1
ATOM 1547 C CA . LYS A 1 194 ? -12.216 -16.331 20.212 1.00 83.75 194 LYS A CA 1
ATOM 1548 C C . LYS A 1 194 ? -12.033 -17.310 19.055 1.00 83.75 194 LYS A C 1
ATOM 1550 O O . LYS A 1 194 ? -12.909 -18.124 18.787 1.00 83.75 194 LYS A O 1
ATOM 1555 N N . LEU A 1 195 ? -10.891 -17.225 18.375 1.00 85.56 195 LEU A N 1
ATOM 1556 C CA . LEU A 1 195 ? -10.533 -18.188 17.338 1.00 85.56 195 LEU A CA 1
ATOM 1557 C C . LEU A 1 195 ? -10.152 -19.512 17.999 1.00 85.56 195 LEU A C 1
ATOM 1559 O O . LEU A 1 195 ? -9.321 -19.536 18.908 1.00 85.56 195 LEU A O 1
ATOM 1563 N N . GLU A 1 196 ? -10.723 -20.619 17.532 1.00 73.88 196 GLU A N 1
ATOM 1564 C CA . GLU A 1 196 ? -10.280 -21.933 17.983 1.00 73.88 196 GLU A CA 1
ATOM 1565 C C . GLU A 1 196 ? -8.853 -22.202 17.492 1.00 73.88 196 GLU A C 1
ATOM 1567 O O . GLU A 1 196 ? -8.521 -22.034 16.313 1.00 73.88 196 GLU A O 1
ATOM 1572 N N . HIS A 1 197 ? -7.983 -22.654 18.398 1.00 62.62 197 HIS A N 1
ATOM 1573 C CA . HIS A 1 197 ? -6.676 -23.167 18.015 1.00 62.62 197 HIS A CA 1
ATOM 1574 C C . HIS A 1 197 ? -6.881 -24.458 17.226 1.00 62.62 197 HIS A C 1
ATOM 1576 O O . HIS A 1 197 ? -7.024 -25.536 17.808 1.00 62.62 197 HIS A O 1
ATOM 1582 N N . VAL A 1 198 ? -6.836 -24.369 15.894 1.00 58.09 198 VAL A N 1
ATOM 1583 C CA . VAL A 1 198 ? -6.692 -25.547 15.035 1.00 58.09 198 VAL A CA 1
ATOM 1584 C C . VAL A 1 198 ? -5.305 -26.132 15.301 1.00 58.09 198 VAL A C 1
ATOM 1586 O O . VAL A 1 198 ? -4.314 -25.834 14.631 1.00 58.09 198 VAL A O 1
ATOM 1589 N N . SER A 1 199 ? -5.221 -26.940 16.354 1.00 46.97 199 SER A N 1
ATOM 1590 C CA . SER A 1 199 ? -4.052 -27.729 16.697 1.00 46.97 199 SER A CA 1
ATOM 1591 C C . SER A 1 199 ? -3.794 -28.647 15.514 1.00 46.97 199 SER A C 1
ATOM 1593 O O . SER A 1 199 ? -4.557 -29.583 15.277 1.00 46.97 199 SER A O 1
ATOM 1595 N N . LYS A 1 200 ? -2.744 -28.374 14.734 1.00 44.62 200 LYS A N 1
ATOM 1596 C CA . LYS A 1 200 ? -2.296 -29.246 13.645 1.00 44.62 200 LYS A CA 1
ATOM 1597 C C . LYS A 1 200 ? -1.831 -30.594 14.216 1.00 44.62 200 LYS A C 1
ATOM 1599 O O . LYS A 1 200 ? -0.649 -30.907 14.193 1.00 44.62 200 LYS A O 1
ATOM 1604 N N . LYS A 1 201 ? -2.758 -31.470 14.606 1.00 37.22 201 LYS A N 1
ATOM 1605 C CA . LYS A 1 201 ? -2.594 -32.902 14.353 1.00 37.22 201 LYS A CA 1
ATOM 1606 C C . LYS A 1 201 ? -2.907 -33.119 12.876 1.00 37.22 201 LYS A C 1
ATOM 1608 O O . LYS A 1 201 ? -3.918 -33.714 12.519 1.00 37.22 201 LYS A O 1
ATOM 1613 N N . ARG A 1 202 ? -2.013 -32.647 11.997 1.00 43.12 202 ARG A N 1
ATOM 1614 C CA . ARG A 1 202 ? -1.859 -33.275 10.682 1.00 43.12 202 ARG A CA 1
ATOM 1615 C C . ARG A 1 202 ? -1.331 -34.678 10.974 1.00 43.12 202 ARG A C 1
ATOM 1617 O O . ARG A 1 202 ? -0.126 -34.889 11.044 1.00 43.12 202 ARG A O 1
ATOM 1624 N N . LYS A 1 203 ? -2.238 -35.623 11.244 1.00 37.06 203 LYS A N 1
ATOM 1625 C CA . LYS A 1 203 ? -1.914 -37.040 11.102 1.00 37.06 203 LYS A CA 1
ATOM 1626 C C . LYS A 1 203 ? -1.444 -37.194 9.663 1.00 37.06 203 LYS A C 1
ATOM 1628 O O . LYS A 1 203 ? -2.181 -36.862 8.738 1.00 37.06 203 LYS A O 1
ATOM 1633 N N . HIS A 1 204 ? -0.200 -37.624 9.512 1.00 39.09 204 HIS A N 1
ATOM 1634 C CA . HIS A 1 204 ? 0.364 -38.100 8.263 1.00 39.09 204 HIS A CA 1
ATOM 1635 C C . HIS A 1 204 ? -0.543 -39.238 7.770 1.00 39.09 204 HIS A C 1
ATOM 1637 O O . HIS A 1 204 ? -0.438 -40.374 8.217 1.00 39.09 204 HIS A O 1
ATOM 1643 N N . SER A 1 205 ? -1.526 -38.908 6.938 1.00 32.25 205 SER A N 1
ATOM 1644 C CA . SER A 1 205 ? -2.269 -39.882 6.152 1.00 32.25 205 SER A CA 1
ATOM 1645 C C . SER A 1 205 ? -1.487 -40.028 4.860 1.00 32.25 205 SER A C 1
ATOM 1647 O O . SER A 1 205 ? -1.689 -39.268 3.916 1.00 32.25 205 SER A O 1
ATOM 1649 N N . GLU A 1 206 ? -0.540 -40.963 4.853 1.00 37.72 206 GLU A N 1
ATOM 1650 C CA . GLU A 1 206 ? 0.085 -41.458 3.632 1.00 37.72 206 GLU A CA 1
ATOM 1651 C C . GLU A 1 206 ? -0.979 -42.151 2.772 1.00 37.72 206 GLU A C 1
ATOM 1653 O O . GLU A 1 206 ? -1.145 -43.365 2.802 1.00 37.72 206 GLU A O 1
ATOM 1658 N N . HIS A 1 207 ? -1.712 -41.375 1.981 1.00 36.62 207 HIS A N 1
ATOM 1659 C CA . HIS A 1 207 ? -2.321 -41.891 0.767 1.00 36.62 207 HIS A CA 1
ATOM 1660 C C . HIS A 1 207 ? -1.644 -41.194 -0.405 1.00 36.62 207 HIS A C 1
ATOM 1662 O O . HIS A 1 207 ? -1.853 -40.009 -0.651 1.00 36.62 207 HIS A O 1
ATOM 1668 N N . LYS A 1 208 ? -0.784 -41.953 -1.097 1.00 41.03 208 LYS A N 1
ATOM 1669 C CA . LYS A 1 208 ? -0.216 -41.614 -2.404 1.00 41.03 208 LYS A CA 1
ATOM 1670 C C . LYS A 1 208 ? -1.352 -41.231 -3.358 1.00 41.03 208 LYS A C 1
ATOM 1672 O O . LYS A 1 208 ? -1.981 -42.107 -3.947 1.00 41.03 208 LYS A O 1
ATOM 1677 N N . SER A 1 209 ? -1.605 -39.938 -3.521 1.00 31.98 209 SER A N 1
ATOM 1678 C CA . SER A 1 209 ? -2.367 -39.414 -4.647 1.00 31.98 209 SER A CA 1
ATOM 1679 C C . SER A 1 209 ? -1.392 -39.136 -5.783 1.00 31.98 209 SER A C 1
ATOM 1681 O O . SER A 1 209 ? -0.441 -38.369 -5.637 1.00 31.98 209 SER A O 1
ATOM 1683 N N . VAL A 1 210 ? -1.627 -39.834 -6.887 1.00 34.56 210 VAL A N 1
ATOM 1684 C CA . VAL A 1 210 ? -0.961 -39.696 -8.178 1.00 34.56 210 VAL A CA 1
ATOM 1685 C C . VAL A 1 210 ? -0.777 -38.220 -8.527 1.00 34.56 210 VAL A C 1
ATOM 1687 O O . VAL A 1 210 ? -1.713 -37.429 -8.450 1.00 34.56 210 VAL A O 1
ATOM 1690 N N . VAL A 1 211 ? 0.452 -37.867 -8.899 1.00 37.53 211 VAL A N 1
ATOM 1691 C CA . VAL A 1 211 ? 0.816 -36.556 -9.430 1.00 37.53 211 VAL A CA 1
ATOM 1692 C C . VAL A 1 211 ? 0.090 -36.372 -10.762 1.00 37.53 211 VAL A C 1
ATOM 1694 O O . VAL A 1 211 ? 0.548 -36.844 -11.797 1.00 37.53 211 VAL A O 1
ATOM 1697 N N . THR A 1 212 ? -1.056 -35.699 -10.735 1.00 32.41 212 THR A N 1
ATOM 1698 C CA . THR A 1 212 ? -1.564 -34.951 -11.886 1.00 32.41 212 THR A CA 1
ATOM 1699 C C . THR A 1 212 ? -1.202 -33.494 -11.652 1.00 32.41 212 THR A C 1
ATOM 1701 O O . THR A 1 212 ? -1.678 -32.856 -10.714 1.00 32.41 212 THR A O 1
ATOM 1704 N N . SER A 1 213 ? -0.276 -33.012 -12.468 1.00 41.84 213 SER A N 1
ATOM 1705 C CA . SER A 1 213 ? 0.435 -31.743 -12.367 1.00 41.84 213 SER A CA 1
ATOM 1706 C C . SER A 1 213 ? -0.381 -30.528 -12.816 1.00 41.84 213 SER A C 1
ATOM 1708 O O . SER A 1 213 ? 0.170 -29.678 -13.496 1.00 41.84 213 SER A O 1
ATOM 1710 N N . ASP A 1 214 ? -1.657 -30.428 -12.446 1.00 38.81 214 ASP A N 1
ATOM 1711 C CA . ASP A 1 214 ? -2.464 -29.224 -12.673 1.00 38.81 214 ASP A CA 1
ATOM 1712 C C . ASP A 1 214 ? -3.625 -29.172 -11.665 1.00 38.81 214 ASP A C 1
ATOM 1714 O O . ASP A 1 214 ? -4.577 -29.946 -11.757 1.00 38.81 214 ASP A O 1
ATOM 1718 N N . GLY A 1 215 ? -3.557 -28.259 -10.686 1.00 40.97 215 GLY A N 1
ATOM 1719 C CA . GLY A 1 215 ? -4.753 -27.812 -9.950 1.00 40.97 215 GLY A CA 1
ATOM 1720 C C . GLY A 1 215 ? -4.925 -28.184 -8.468 1.00 40.97 215 GLY A C 1
ATOM 1721 O O . GLY A 1 215 ? -6.058 -28.143 -7.995 1.00 40.97 215 GLY A O 1
ATOM 1722 N N . ALA A 1 216 ? -3.871 -28.490 -7.701 1.00 37.75 216 ALA A N 1
ATOM 1723 C CA . ALA A 1 216 ? -3.986 -28.703 -6.248 1.00 37.75 216 ALA A CA 1
ATOM 1724 C C . ALA A 1 216 ? -3.306 -27.580 -5.430 1.00 37.75 216 ALA A C 1
ATOM 1726 O O . ALA A 1 216 ? -2.095 -27.390 -5.511 1.00 37.75 216 ALA A O 1
ATOM 1727 N N . ASP A 1 217 ? -4.103 -26.862 -4.628 1.00 38.41 217 ASP A N 1
ATOM 1728 C CA . ASP A 1 217 ? -3.700 -25.962 -3.528 1.00 38.41 217 ASP A CA 1
ATOM 1729 C C . ASP A 1 217 ? -2.914 -24.673 -3.851 1.00 38.41 217 ASP A C 1
ATOM 1731 O O . ASP A 1 217 ? -2.161 -24.159 -3.019 1.00 38.41 217 ASP A O 1
ATOM 1735 N N . GLN A 1 218 ? -3.174 -24.024 -4.989 1.00 43.41 218 GLN A N 1
ATOM 1736 C CA . GLN A 1 218 ? -2.960 -22.572 -5.031 1.00 43.41 218 GLN A CA 1
ATOM 1737 C C . GLN A 1 218 ? -4.026 -21.918 -4.146 1.00 43.41 218 GLN A C 1
ATOM 1739 O O . GLN A 1 218 ? -5.176 -21.777 -4.561 1.00 43.41 218 GLN A O 1
ATOM 1744 N N . GLN A 1 219 ? -3.665 -21.538 -2.913 1.00 54.69 219 GLN A N 1
ATOM 1745 C CA . GLN A 1 219 ? -4.464 -20.598 -2.123 1.00 54.69 219 GLN A CA 1
ATOM 1746 C C . GLN A 1 219 ? -4.861 -19.448 -3.047 1.00 54.69 219 GLN A C 1
ATOM 1748 O O . GLN A 1 219 ? -4.000 -18.705 -3.518 1.00 54.69 219 GLN A O 1
ATOM 1753 N N . ARG A 1 220 ? -6.154 -19.354 -3.369 1.00 65.44 220 ARG A N 1
ATOM 1754 C CA . ARG A 1 220 ? -6.662 -18.350 -4.299 1.00 65.44 220 ARG A CA 1
ATOM 1755 C C . ARG A 1 220 ? -6.275 -16.978 -3.755 1.00 65.44 220 ARG A C 1
ATOM 1757 O O . ARG A 1 220 ? -6.771 -16.563 -2.711 1.00 65.44 220 ARG A O 1
ATOM 1764 N N . TYR A 1 221 ? -5.339 -16.318 -4.427 1.00 72.25 221 TYR A N 1
ATOM 1765 C CA . TYR A 1 221 ? -4.802 -15.042 -3.981 1.00 72.25 221 TYR A CA 1
ATOM 1766 C C . TYR A 1 221 ? -5.820 -13.938 -4.261 1.00 72.25 221 TYR A C 1
ATOM 1768 O O . TYR A 1 221 ? -6.235 -13.732 -5.403 1.00 72.25 221 TYR A O 1
ATOM 1776 N N . PHE A 1 222 ? -6.223 -13.222 -3.214 1.00 78.31 222 PHE A N 1
ATOM 1777 C CA . PHE A 1 222 ? -7.097 -12.061 -3.323 1.00 78.31 222 PHE A CA 1
ATOM 1778 C C . PHE A 1 222 ? -6.275 -10.795 -3.090 1.00 78.31 222 PHE A C 1
ATOM 1780 O O . PHE A 1 222 ? -5.839 -10.524 -1.976 1.00 78.31 222 PHE A O 1
ATOM 1787 N N . ALA A 1 223 ? -6.077 -10.007 -4.149 1.00 78.75 223 ALA A N 1
ATOM 1788 C CA . ALA A 1 223 ? -5.290 -8.774 -4.085 1.00 78.75 223 ALA A CA 1
ATOM 1789 C C . ALA A 1 223 ? -5.976 -7.646 -3.286 1.00 78.75 223 ALA A C 1
ATOM 1791 O O . ALA A 1 223 ? -5.312 -6.721 -2.822 1.00 78.75 223 ALA A O 1
ATOM 1792 N N . LYS A 1 224 ? -7.308 -7.693 -3.143 1.00 85.44 224 LYS A N 1
ATOM 1793 C CA . LYS A 1 224 ? -8.110 -6.712 -2.396 1.00 85.44 224 LYS A CA 1
ATOM 1794 C C . LYS A 1 224 ? -9.065 -7.402 -1.428 1.00 85.44 224 LYS A C 1
ATOM 1796 O O . LYS A 1 224 ? -9.416 -8.567 -1.608 1.00 85.44 224 LYS A O 1
ATOM 1801 N N . PHE A 1 225 ? -9.512 -6.645 -0.427 1.00 90.38 225 PHE A N 1
ATOM 1802 C CA . PHE A 1 225 ? -10.531 -7.089 0.515 1.00 90.38 225 PHE A CA 1
ATOM 1803 C C . PHE A 1 225 ? -11.838 -7.459 -0.190 1.00 90.38 225 PHE A C 1
ATOM 1805 O O . PHE A 1 225 ? -12.304 -6.745 -1.078 1.00 90.38 225 PHE A O 1
ATOM 1812 N N . LEU A 1 226 ? -12.451 -8.556 0.255 1.00 90.56 226 LEU A N 1
ATOM 1813 C CA . LEU A 1 226 ? -13.805 -8.931 -0.137 1.00 90.56 226 LEU A CA 1
ATOM 1814 C C . LEU A 1 226 ? -14.774 -8.245 0.824 1.00 90.56 226 LEU A C 1
ATOM 1816 O O . LEU A 1 226 ? -14.900 -8.656 1.970 1.00 90.56 226 LEU A O 1
ATOM 1820 N N . THR A 1 227 ? -15.426 -7.182 0.373 1.00 92.75 227 THR A N 1
ATOM 1821 C CA . THR A 1 227 ? -16.194 -6.279 1.240 1.00 92.75 227 THR A CA 1
ATOM 1822 C C . THR A 1 227 ? -17.674 -6.631 1.350 1.00 92.75 227 THR A C 1
ATOM 1824 O O . THR A 1 227 ? -18.446 -5.827 1.849 1.00 92.75 227 THR A O 1
ATOM 1827 N N . SER A 1 228 ? -18.103 -7.817 0.910 1.00 89.56 228 SER A N 1
ATOM 1828 C CA . SER A 1 228 ? -19.514 -8.214 0.987 1.00 89.56 228 SER A CA 1
ATOM 1829 C C . SER A 1 228 ? -19.976 -8.369 2.439 1.00 89.56 228 SER A C 1
ATOM 1831 O O . SER A 1 228 ? -19.320 -9.051 3.226 1.00 89.56 228 SER A O 1
ATOM 1833 N N . GLU A 1 229 ? -21.141 -7.808 2.775 1.00 87.44 229 GLU A N 1
ATOM 1834 C CA . GLU A 1 229 ? -21.765 -7.923 4.107 1.00 87.44 229 GLU A CA 1
ATOM 1835 C C . GLU A 1 229 ? -21.859 -9.375 4.589 1.00 87.44 229 GLU A C 1
ATOM 1837 O O . GLU A 1 229 ? -21.476 -9.692 5.713 1.00 87.44 229 GLU A O 1
ATOM 1842 N N . LYS A 1 230 ? -22.263 -10.284 3.697 1.00 87.00 230 LYS A N 1
ATOM 1843 C CA . LYS A 1 230 ? -22.457 -11.710 4.001 1.00 87.00 230 LYS A CA 1
ATOM 1844 C C . LYS A 1 230 ? -21.163 -12.445 4.354 1.00 87.00 230 LYS A C 1
ATOM 1846 O O . LYS A 1 230 ? -21.218 -13.523 4.934 1.00 87.00 230 LYS A O 1
ATOM 1851 N N . LEU A 1 231 ? -20.008 -11.898 3.967 1.00 89.19 231 LEU A N 1
ATOM 1852 C CA . LEU A 1 231 ? -18.705 -12.519 4.204 1.00 89.19 231 LEU A CA 1
ATOM 1853 C C . LEU A 1 231 ? -18.077 -12.092 5.526 1.00 89.19 231 LEU A C 1
ATOM 1855 O O . LEU A 1 231 ? -17.147 -12.764 5.968 1.00 89.19 231 LEU A O 1
ATOM 1859 N N . LEU A 1 232 ? -18.557 -11.015 6.159 1.00 89.38 232 LEU A N 1
ATOM 1860 C CA . LEU A 1 232 ? -17.870 -10.442 7.312 1.00 89.38 232 LEU A CA 1
ATOM 1861 C C . LEU A 1 232 ? -17.728 -11.458 8.450 1.00 89.38 232 LEU A C 1
ATOM 1863 O O . LEU A 1 232 ? -16.621 -11.640 8.935 1.00 89.38 232 LEU A O 1
ATOM 1867 N N . ASN A 1 233 ? -18.789 -12.184 8.817 1.00 87.12 233 ASN A N 1
ATOM 1868 C CA . ASN A 1 233 ? -18.712 -13.197 9.880 1.00 87.12 233 ASN A CA 1
ATOM 1869 C C . ASN A 1 233 ? -17.676 -14.290 9.572 1.00 87.12 233 ASN A C 1
ATOM 1871 O O . ASN A 1 233 ? -16.914 -14.692 10.449 1.00 87.12 233 ASN A O 1
ATOM 1875 N N . LEU A 1 234 ? -17.586 -14.728 8.312 1.00 89.06 234 LEU A N 1
ATOM 1876 C CA . LEU A 1 234 ? -16.577 -15.702 7.894 1.00 89.06 234 LEU A CA 1
ATOM 1877 C C . LEU A 1 234 ? -15.160 -15.115 7.991 1.00 89.06 234 LEU A C 1
ATOM 1879 O O . LEU A 1 234 ? -14.250 -15.780 8.476 1.00 89.06 234 LEU A O 1
ATOM 1883 N N . GLN A 1 235 ? -14.978 -13.861 7.576 1.00 90.62 235 GLN A N 1
ATOM 1884 C CA . GLN A 1 235 ? -13.695 -13.159 7.645 1.00 90.62 235 GLN A CA 1
ATOM 1885 C C . GLN A 1 235 ? -13.262 -12.865 9.083 1.00 90.62 235 GLN A C 1
ATOM 1887 O O . GLN A 1 235 ? -12.080 -12.977 9.396 1.00 90.62 235 GLN A O 1
ATOM 1892 N N . LEU A 1 236 ? -14.198 -12.550 9.982 1.00 89.94 236 LEU A N 1
ATOM 1893 C CA . LEU A 1 236 ? -13.918 -12.409 11.411 1.00 89.94 236 LEU A CA 1
ATOM 1894 C C . LEU A 1 236 ? -13.398 -13.722 12.009 1.00 89.94 236 LEU A C 1
ATOM 1896 O O . LEU A 1 236 ? -12.680 -13.674 13.000 1.00 89.94 236 LEU A O 1
ATOM 1900 N N . ASN A 1 237 ? -13.691 -14.877 11.413 1.00 89.44 237 ASN A N 1
ATOM 1901 C CA . ASN A 1 237 ? -13.147 -16.170 11.833 1.00 89.44 237 ASN A CA 1
ATOM 1902 C C . ASN A 1 237 ? -11.826 -16.546 11.134 1.00 89.44 237 ASN A C 1
ATOM 1904 O O . ASN A 1 237 ? -11.216 -17.555 11.483 1.00 89.44 237 ASN A O 1
ATOM 1908 N N . ASP A 1 238 ? -11.341 -15.734 10.191 1.00 91.44 238 ASP A N 1
ATOM 1909 C CA . ASP A 1 238 ? -10.056 -15.946 9.528 1.00 91.44 238 ASP A CA 1
ATOM 1910 C C . ASP A 1 238 ? -8.919 -15.233 10.274 1.00 91.44 238 ASP A C 1
ATOM 1912 O O . ASP A 1 238 ? -8.940 -14.022 10.520 1.00 91.44 238 ASP A O 1
ATOM 1916 N N . SER A 1 239 ? -7.886 -15.990 10.640 1.00 93.56 239 SER A N 1
ATOM 1917 C CA . SER A 1 239 ? -6.798 -15.450 11.448 1.00 93.56 239 SER A CA 1
ATOM 1918 C C . SER A 1 239 ? -5.869 -14.505 10.687 1.00 93.56 239 SER A C 1
ATOM 1920 O O . SER A 1 239 ? -5.353 -13.552 11.279 1.00 93.56 239 SER A O 1
ATOM 1922 N N . ASN A 1 240 ? -5.674 -14.712 9.381 1.00 92.50 240 ASN A N 1
ATOM 1923 C CA . ASN A 1 240 ? -4.877 -13.804 8.558 1.00 92.50 240 ASN A CA 1
ATOM 1924 C C . ASN A 1 240 ? -5.603 -12.470 8.393 1.00 92.50 240 ASN A C 1
ATOM 1926 O O . ASN A 1 240 ? -4.979 -11.422 8.541 1.00 92.50 240 ASN A O 1
ATOM 1930 N N . PHE A 1 241 ? -6.918 -12.503 8.183 1.00 94.19 241 PHE A N 1
ATOM 1931 C CA . PHE A 1 241 ? -7.752 -11.313 8.105 1.00 94.19 241 PHE A CA 1
ATOM 1932 C C . PHE A 1 241 ? -7.679 -10.491 9.394 1.00 94.19 241 PHE A C 1
ATOM 1934 O O . PHE A 1 241 ? -7.401 -9.291 9.334 1.00 94.19 241 PHE A O 1
ATOM 1941 N N . ARG A 1 242 ? -7.818 -11.123 10.572 1.00 95.31 242 ARG A N 1
ATOM 1942 C CA . ARG A 1 242 ? -7.631 -10.423 11.858 1.00 95.31 242 ARG A CA 1
ATOM 1943 C C . ARG A 1 242 ? -6.256 -9.781 11.967 1.00 95.31 242 ARG A C 1
ATOM 1945 O O . ARG A 1 242 ? -6.162 -8.606 12.318 1.00 95.31 242 ARG A O 1
ATOM 1952 N N . ARG A 1 243 ? -5.194 -10.522 11.628 1.00 96.25 243 ARG A N 1
ATOM 1953 C CA . ARG A 1 243 ? -3.821 -9.992 11.626 1.00 96.25 243 ARG A CA 1
ATOM 1954 C C . ARG A 1 243 ? -3.693 -8.781 10.723 1.00 96.25 243 ARG A C 1
ATOM 1956 O O . ARG A 1 243 ? -3.105 -7.799 11.153 1.00 96.25 243 ARG A O 1
ATOM 1963 N N . THR A 1 244 ? -4.261 -8.812 9.520 1.00 96.25 244 THR A N 1
ATOM 1964 C CA . THR A 1 244 ? -4.217 -7.672 8.599 1.00 96.25 244 THR A CA 1
ATOM 1965 C C . THR A 1 244 ? -4.805 -6.416 9.241 1.00 96.25 244 THR A C 1
ATOM 1967 O O . THR A 1 244 ? -4.150 -5.377 9.229 1.00 96.25 244 THR A O 1
ATOM 1970 N N . ILE A 1 245 ? -5.983 -6.508 9.862 1.00 97.44 245 ILE A N 1
ATOM 1971 C CA . ILE A 1 245 ? -6.636 -5.353 10.502 1.00 97.44 245 ILE A CA 1
ATOM 1972 C C . ILE A 1 245 ? -5.860 -4.868 11.733 1.00 97.44 245 ILE A C 1
ATOM 1974 O O . ILE A 1 245 ? -5.646 -3.668 11.905 1.00 97.44 245 ILE A O 1
ATOM 1978 N N . LEU A 1 246 ? -5.406 -5.792 12.582 1.00 97.88 246 LEU A N 1
ATOM 1979 C CA . LEU A 1 246 ? -4.628 -5.469 13.782 1.00 97.88 246 LEU A CA 1
ATOM 1980 C C . LEU A 1 246 ? -3.286 -4.811 13.421 1.00 97.88 246 LEU A C 1
ATOM 1982 O O . LEU A 1 246 ? -2.906 -3.811 14.024 1.00 97.88 246 LEU A O 1
ATOM 1986 N N . VAL A 1 247 ? -2.600 -5.302 12.387 1.00 97.94 247 VAL A N 1
ATOM 1987 C CA . VAL A 1 247 ? -1.358 -4.702 11.878 1.00 97.94 247 VAL A CA 1
ATOM 1988 C C . VAL A 1 247 ? -1.622 -3.335 11.238 1.00 97.94 247 VAL A C 1
ATOM 1990 O O . VAL A 1 247 ? -0.842 -2.414 11.463 1.00 97.94 247 VAL A O 1
ATOM 1993 N N . GLN A 1 248 ? -2.728 -3.149 10.505 1.00 97.81 248 GLN A N 1
ATOM 1994 C CA . GLN A 1 248 ? -3.124 -1.825 9.997 1.00 97.81 248 GLN A CA 1
ATOM 1995 C C . GLN A 1 248 ? -3.318 -0.808 11.135 1.00 97.81 248 GLN A C 1
ATOM 1997 O O . GLN A 1 248 ? -2.869 0.334 11.007 1.00 97.81 248 GLN A O 1
ATOM 2002 N N . LEU A 1 249 ? -3.916 -1.218 12.262 1.00 98.31 249 LEU A N 1
ATOM 2003 C CA . LEU A 1 249 ? -4.015 -0.381 13.464 1.00 98.31 249 LEU A CA 1
ATOM 2004 C C . LEU A 1 249 ? -2.635 -0.029 14.030 1.00 98.31 249 LEU A C 1
ATOM 2006 O O . LEU A 1 249 ? -2.394 1.141 14.313 1.00 98.31 249 LEU A O 1
ATOM 2010 N N . LEU A 1 250 ? -1.719 -0.996 14.149 1.00 98.06 250 LEU A N 1
ATOM 2011 C CA . LEU A 1 250 ? -0.359 -0.736 14.641 1.00 98.06 250 LEU A CA 1
ATOM 2012 C C . LEU A 1 250 ? 0.418 0.222 13.728 1.00 98.06 250 LEU A C 1
ATOM 2014 O O . LEU A 1 250 ? 1.044 1.156 14.224 1.00 98.06 250 LEU A O 1
ATOM 2018 N N . ILE A 1 251 ? 0.329 0.051 12.404 1.00 97.06 251 ILE A N 1
ATOM 2019 C CA . ILE A 1 251 ? 0.945 0.965 11.427 1.00 97.06 251 ILE A CA 1
ATOM 2020 C C . ILE A 1 251 ? 0.375 2.379 11.588 1.00 97.06 251 ILE A C 1
ATOM 2022 O O . ILE A 1 251 ? 1.130 3.354 11.616 1.00 97.06 251 ILE A O 1
ATOM 2026 N N . LEU A 1 252 ? -0.949 2.501 11.728 1.00 97.31 252 LEU A N 1
ATOM 2027 C CA . LEU A 1 252 ? -1.602 3.788 11.955 1.00 97.31 252 LEU A CA 1
ATOM 2028 C C . LEU A 1 252 ? -1.136 4.421 13.271 1.00 97.31 252 LEU A C 1
ATOM 2030 O O . LEU A 1 252 ? -0.786 5.597 13.284 1.00 97.31 252 LEU A O 1
ATOM 2034 N N . PHE A 1 253 ? -1.106 3.666 14.367 1.00 97.31 253 PHE A N 1
ATOM 2035 C CA . PHE A 1 253 ? -0.673 4.166 15.671 1.00 97.31 253 PHE A CA 1
ATOM 2036 C C . PHE A 1 253 ? 0.778 4.624 15.655 1.00 97.31 253 PHE A C 1
ATOM 2038 O O . PHE A 1 253 ? 1.042 5.743 16.095 1.00 97.31 253 PHE A O 1
ATOM 2045 N N . GLN A 1 254 ? 1.676 3.836 15.060 1.00 95.44 254 GLN A N 1
ATOM 2046 C CA . GLN A 1 254 ? 3.074 4.217 14.873 1.00 95.44 254 GLN A CA 1
ATOM 2047 C C . GLN A 1 254 ? 3.196 5.505 14.058 1.00 95.44 254 GLN A C 1
ATOM 2049 O O . GLN A 1 254 ? 3.965 6.396 14.419 1.00 95.44 254 GLN A O 1
ATOM 2054 N N . TYR A 1 255 ? 2.412 5.646 12.982 1.00 94.75 255 TYR A N 1
ATOM 2055 C CA . TYR A 1 255 ? 2.378 6.899 12.239 1.00 94.75 255 TYR A CA 1
ATOM 2056 C C . TYR A 1 255 ? 1.876 8.043 13.112 1.00 94.75 255 TYR A C 1
ATOM 2058 O O . TYR A 1 255 ? 2.491 9.097 13.086 1.00 94.75 255 TYR A O 1
ATOM 2066 N N . LEU A 1 256 ? 0.789 7.889 13.872 1.00 95.12 256 LEU A N 1
ATOM 2067 C CA . LEU A 1 256 ? 0.181 8.988 14.629 1.00 95.12 256 LEU A CA 1
ATOM 2068 C C . LEU A 1 256 ? 1.076 9.501 15.763 1.00 95.12 256 LEU A C 1
ATOM 2070 O O . LEU A 1 256 ? 1.120 10.720 15.969 1.00 95.12 256 LEU A O 1
ATOM 2074 N N . THR A 1 257 ? 1.800 8.609 16.442 1.00 93.75 257 THR A N 1
ATOM 2075 C CA . THR A 1 257 ? 2.696 8.930 17.567 1.00 93.75 257 THR A CA 1
ATOM 2076 C C . THR A 1 257 ? 4.116 9.283 17.130 1.00 93.75 257 THR A C 1
ATOM 2078 O O . THR A 1 257 ? 4.769 10.073 17.807 1.00 93.75 257 THR A O 1
ATOM 2081 N N . GLY A 1 258 ? 4.587 8.746 16.002 1.00 90.81 258 GLY A N 1
ATOM 2082 C CA . GLY A 1 258 ? 5.950 8.947 15.521 1.00 90.81 258 GLY A CA 1
ATOM 2083 C C . GLY A 1 258 ? 6.230 10.365 15.021 1.00 90.81 258 GLY A C 1
ATOM 2084 O O . GLY A 1 258 ? 5.346 11.067 14.513 1.00 90.81 258 GLY A O 1
ATOM 2085 N N . GLU A 1 259 ? 7.490 10.782 15.113 1.00 86.25 259 GLU A N 1
ATOM 2086 C CA . GLU A 1 259 ? 7.963 12.006 14.472 1.00 86.25 259 GLU A CA 1
ATOM 2087 C C . GLU A 1 259 ? 8.192 11.757 12.980 1.00 86.25 259 GLU A C 1
ATOM 2089 O O . GLU A 1 259 ? 8.937 10.866 12.577 1.00 86.25 259 GLU A O 1
ATOM 2094 N N . VAL A 1 260 ? 7.536 12.551 12.136 1.00 85.12 260 VAL A N 1
ATOM 2095 C CA . VAL A 1 260 ? 7.671 12.471 10.680 1.00 85.12 260 VAL A CA 1
ATOM 2096 C C . VAL A 1 260 ? 7.983 13.868 10.176 1.00 85.12 260 VAL A C 1
ATOM 2098 O O . VAL A 1 260 ? 7.261 14.811 10.492 1.00 85.12 260 VAL A O 1
ATOM 2101 N N . LYS A 1 261 ? 9.034 14.000 9.359 1.00 84.81 261 LYS A N 1
ATOM 2102 C CA . LYS A 1 261 ? 9.539 15.287 8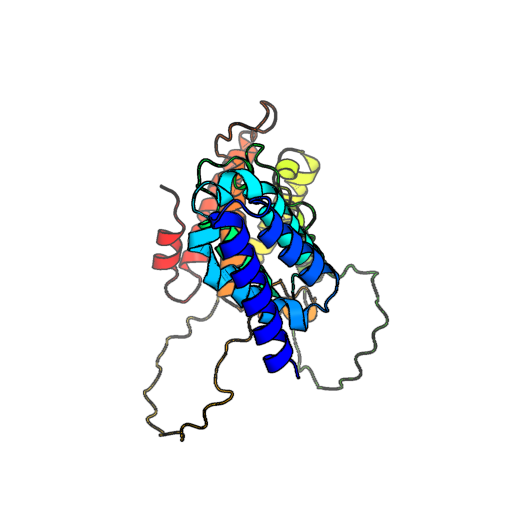.847 1.00 84.81 261 LYS A CA 1
ATOM 2103 C C . LYS A 1 261 ? 8.458 16.174 8.212 1.00 84.81 261 LYS A C 1
ATOM 2105 O O . LYS A 1 261 ? 8.566 17.393 8.255 1.00 84.81 261 LYS A O 1
ATOM 2110 N N . PHE A 1 262 ? 7.433 15.561 7.624 1.00 85.56 262 PHE A N 1
ATOM 2111 C CA . PHE A 1 262 ? 6.358 16.242 6.897 1.00 85.56 262 PHE A CA 1
ATOM 2112 C C . PHE A 1 262 ? 5.081 16.450 7.716 1.00 85.56 262 PHE A C 1
ATOM 2114 O O . PHE A 1 262 ? 4.072 16.881 7.161 1.00 85.56 262 PHE A O 1
ATOM 2121 N N . LYS A 1 263 ? 5.102 16.172 9.026 1.00 89.81 263 LYS A N 1
ATOM 2122 C CA . LYS A 1 263 ? 3.997 16.544 9.910 1.00 89.81 263 LYS A CA 1
ATOM 2123 C C . LYS A 1 263 ? 4.065 18.020 10.282 1.00 89.81 263 LYS A C 1
ATOM 2125 O O . LYS A 1 263 ? 5.122 18.529 10.652 1.00 89.81 263 LYS A O 1
ATOM 2130 N N . SER A 1 264 ? 2.923 18.697 10.249 1.00 87.25 264 SER A N 1
ATOM 2131 C CA . SER A 1 264 ? 2.801 20.051 10.791 1.00 87.25 264 SER A CA 1
ATOM 2132 C C . SER A 1 264 ? 2.800 20.039 12.325 1.00 87.25 264 SER A C 1
ATOM 2134 O O . SER A 1 264 ? 2.496 19.032 12.965 1.00 87.25 264 SER A O 1
ATOM 2136 N N . ALA A 1 265 ? 3.051 21.198 12.943 1.00 85.69 265 ALA A N 1
ATOM 2137 C CA . ALA A 1 265 ? 2.958 21.352 14.398 1.00 85.69 265 ALA A CA 1
ATOM 2138 C C . ALA A 1 265 ? 1.556 21.027 14.960 1.00 85.69 265 ALA A C 1
ATOM 2140 O O . ALA A 1 265 ? 1.439 20.642 16.121 1.00 85.69 265 ALA A O 1
ATOM 2141 N N . SER A 1 266 ? 0.507 21.153 14.135 1.00 87.06 266 SER A N 1
ATOM 2142 C CA . SER A 1 266 ? -0.878 20.807 14.479 1.00 87.06 266 SER A CA 1
ATOM 2143 C C . SER A 1 266 ? -1.190 19.307 14.392 1.00 87.06 266 SER A C 1
ATOM 2145 O O . SER A 1 266 ? -2.195 18.871 14.946 1.00 87.06 266 SER A O 1
ATOM 2147 N N . GLN A 1 267 ? -0.342 18.501 13.747 1.00 91.69 267 GLN A N 1
ATOM 2148 C CA . GLN A 1 267 ? -0.509 17.048 13.613 1.00 91.69 267 GLN A CA 1
ATOM 2149 C C . GLN A 1 267 ? 0.118 16.304 14.795 1.00 91.69 267 GLN A C 1
ATOM 2151 O O . GLN A 1 267 ? 0.982 15.435 14.646 1.00 91.69 267 GLN A O 1
ATOM 2156 N N . LYS A 1 268 ? -0.335 16.669 15.996 1.00 91.75 268 LYS A N 1
ATOM 2157 C CA . LYS A 1 268 ? 0.050 16.047 17.264 1.00 91.75 268 LYS A CA 1
ATOM 2158 C C . LYS A 1 268 ? -1.193 15.574 18.003 1.00 91.75 268 LYS A C 1
ATOM 2160 O O . LYS A 1 268 ? -2.228 16.236 17.987 1.00 91.75 268 LYS A O 1
ATOM 2165 N N . LEU A 1 269 ? -1.080 14.418 18.648 1.00 94.50 269 LEU A N 1
ATOM 2166 C CA . LEU A 1 269 ? -2.146 13.885 19.487 1.00 94.50 269 LEU A CA 1
ATOM 2167 C C . LEU A 1 269 ? -2.228 14.666 20.805 1.00 94.50 269 LEU A C 1
ATOM 2169 O O . LEU A 1 269 ? -1.209 14.992 21.417 1.00 94.50 269 LEU A O 1
ATOM 2173 N N . LYS A 1 270 ? -3.453 14.941 21.257 1.00 95.06 270 LYS A N 1
ATOM 2174 C CA . LYS A 1 270 ? -3.736 15.434 22.613 1.00 95.06 270 LYS A CA 1
ATOM 2175 C C . LYS A 1 270 ? -3.466 14.314 23.624 1.00 95.06 270 LYS A C 1
ATOM 2177 O O . LYS A 1 270 ? -3.607 13.143 23.293 1.00 95.06 270 LYS A O 1
ATOM 2182 N N . GLU A 1 271 ? -3.202 14.654 24.882 1.00 95.75 271 GLU A N 1
ATOM 2183 C CA . GLU A 1 271 ? -2.866 13.682 25.940 1.00 95.75 271 GLU A CA 1
ATOM 2184 C C . GLU A 1 271 ? -3.866 12.514 26.052 1.00 95.75 271 GLU A C 1
ATOM 2186 O O . GLU A 1 271 ? -3.472 11.349 26.036 1.00 95.75 271 GLU A O 1
ATOM 2191 N N . LYS A 1 272 ? -5.175 12.806 26.042 1.00 95.88 272 LYS A N 1
ATOM 2192 C CA . LYS A 1 272 ? -6.229 11.772 26.049 1.00 95.88 272 LYS A CA 1
ATOM 2193 C C . LYS A 1 272 ? -6.179 10.854 24.821 1.00 95.88 272 LYS A C 1
ATOM 2195 O O . LYS A 1 272 ? -6.469 9.668 24.930 1.00 95.88 272 LYS A O 1
ATOM 2200 N N . GLN A 1 273 ? -5.832 11.401 23.656 1.00 97.19 273 GLN A N 1
ATOM 2201 C CA . GLN A 1 273 ? -5.702 10.631 22.416 1.00 97.19 273 GLN A CA 1
ATOM 2202 C C . GLN A 1 273 ? -4.456 9.743 22.471 1.00 97.19 273 GLN A C 1
ATOM 2204 O O . GLN A 1 273 ? -4.529 8.575 22.107 1.00 97.19 273 GLN A O 1
ATOM 2209 N N . SER A 1 274 ? -3.342 10.263 22.992 1.00 96.88 274 SER A N 1
ATOM 2210 C CA . SER A 1 274 ? -2.109 9.499 23.202 1.00 96.88 274 SER A CA 1
ATOM 2211 C C . SER A 1 274 ? -2.306 8.344 24.187 1.00 96.88 274 SER A C 1
ATOM 2213 O O . SER A 1 274 ? -1.848 7.238 23.910 1.00 96.88 274 SER A O 1
ATOM 2215 N N . SER A 1 275 ? -3.037 8.563 25.289 1.00 97.50 275 SER A N 1
ATOM 2216 C CA . SER A 1 275 ? -3.405 7.485 26.222 1.00 97.50 275 SER A CA 1
ATOM 2217 C C . SER A 1 275 ? -4.242 6.418 25.524 1.00 97.50 275 SER A C 1
ATOM 2219 O O . SER A 1 275 ? -3.884 5.247 25.567 1.00 97.50 275 SER A O 1
ATOM 2221 N N . PHE A 1 276 ? -5.287 6.824 24.790 1.00 98.00 276 PHE A N 1
ATOM 2222 C CA . PHE A 1 276 ? -6.106 5.889 24.017 1.00 98.00 276 PHE A CA 1
ATOM 2223 C C . PHE A 1 276 ? -5.261 5.043 23.056 1.00 98.00 276 PHE A C 1
ATOM 2225 O O . PHE A 1 276 ? -5.440 3.829 22.998 1.00 98.00 276 PHE A O 1
ATOM 2232 N N . VAL A 1 277 ? -4.326 5.657 22.320 1.00 98.06 277 VAL A N 1
ATOM 2233 C CA . VAL A 1 277 ? -3.436 4.927 21.404 1.00 98.06 277 VAL A CA 1
ATOM 2234 C C . VAL A 1 277 ? -2.571 3.926 22.162 1.00 98.06 277 VAL A C 1
ATOM 2236 O O . VAL A 1 277 ? -2.465 2.784 21.725 1.00 98.06 277 VAL A O 1
ATOM 2239 N N . LYS A 1 278 ? -1.991 4.306 23.304 1.00 97.44 278 LYS A N 1
ATOM 2240 C CA . LYS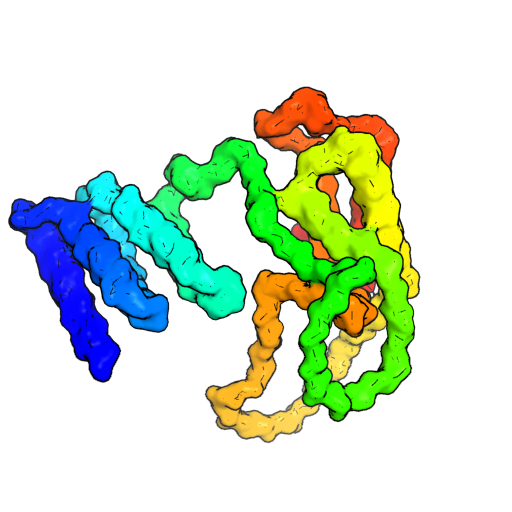 A 1 278 ? -1.159 3.414 24.126 1.00 97.44 278 LYS A CA 1
ATOM 2241 C C . LYS A 1 278 ? -1.948 2.211 24.657 1.00 97.44 278 LYS A C 1
ATOM 2243 O O . LYS A 1 278 ? -1.504 1.067 24.517 1.00 97.44 278 LYS A O 1
ATOM 2248 N N . ASP A 1 279 ? -3.125 2.462 25.217 1.00 98.06 279 ASP A N 1
ATOM 2249 C CA . ASP A 1 279 ? -3.980 1.424 25.798 1.00 98.06 279 ASP A CA 1
ATOM 2250 C C . ASP A 1 279 ? -4.485 0.474 24.702 1.00 98.06 279 ASP A C 1
ATOM 2252 O O . ASP A 1 279 ? -4.397 -0.751 24.817 1.00 98.06 279 ASP A O 1
ATOM 2256 N N . THR A 1 280 ? -4.916 1.040 23.573 1.00 98.06 280 THR A N 1
ATOM 2257 C CA . THR A 1 280 ? -5.393 0.266 22.421 1.00 98.06 280 THR A CA 1
ATOM 2258 C C . THR A 1 280 ? -4.263 -0.520 21.759 1.00 98.06 280 THR A C 1
ATOM 2260 O O . THR A 1 280 ? -4.475 -1.659 21.358 1.00 98.06 280 THR A O 1
ATOM 2263 N N . THR A 1 281 ? -3.048 0.030 21.688 1.00 98.12 281 THR A N 1
ATOM 2264 C CA . THR A 1 281 ? -1.861 -0.689 21.190 1.00 98.12 281 THR A CA 1
ATOM 2265 C C . THR A 1 281 ? -1.591 -1.935 22.031 1.00 98.12 281 THR A C 1
ATOM 2267 O O . THR A 1 281 ? -1.407 -3.018 21.479 1.00 98.12 281 THR A O 1
ATOM 2270 N N . SER A 1 282 ? -1.654 -1.812 23.360 1.00 97.38 282 SER A N 1
ATOM 2271 C CA . SER A 1 282 ? -1.499 -2.950 24.277 1.00 97.38 282 SER A CA 1
ATOM 2272 C C . SER A 1 282 ? -2.563 -4.022 24.012 1.00 97.38 282 SER A C 1
ATOM 2274 O O . SER A 1 282 ? -2.233 -5.196 23.843 1.00 97.38 282 SER A O 1
ATOM 2276 N N . LYS A 1 283 ? -3.829 -3.608 23.846 1.00 97.69 283 LYS A N 1
ATOM 2277 C CA . LYS A 1 283 ? -4.937 -4.512 23.498 1.00 97.69 283 LYS A CA 1
ATOM 2278 C C . LYS A 1 283 ? -4.738 -5.206 22.146 1.00 97.69 283 LYS A C 1
ATOM 2280 O O . LYS A 1 283 ? -5.043 -6.389 22.009 1.00 97.69 283 LYS A O 1
ATOM 2285 N N . VAL A 1 284 ? -4.225 -4.494 21.145 1.00 98.00 284 VAL A N 1
ATOM 2286 C CA . VAL A 1 284 ? -3.939 -5.055 19.816 1.00 98.00 284 VAL A CA 1
ATOM 2287 C C . VAL A 1 284 ? -2.850 -6.128 19.899 1.00 98.00 284 VAL A C 1
ATOM 2289 O O . VAL A 1 284 ? -3.015 -7.191 19.300 1.00 98.00 284 VAL A O 1
ATOM 2292 N N . TYR A 1 285 ? -1.786 -5.911 20.678 1.00 97.75 285 TYR A N 1
ATOM 2293 C CA . TYR A 1 285 ? -0.762 -6.939 20.898 1.00 97.75 285 TYR A CA 1
ATOM 2294 C C . TYR A 1 285 ? -1.301 -8.168 21.636 1.00 97.75 285 TYR A C 1
ATOM 2296 O O . TYR A 1 285 ? -0.928 -9.284 21.278 1.00 97.75 285 TYR A O 1
ATOM 2304 N N . GLU A 1 286 ? -2.191 -8.004 22.620 1.00 96.56 286 GLU A N 1
ATOM 2305 C CA . GLU A 1 286 ? -2.880 -9.140 23.256 1.00 96.56 286 GLU A CA 1
ATOM 2306 C C . GLU A 1 286 ? -3.668 -9.960 22.228 1.00 96.56 286 GLU A C 1
ATOM 2308 O O . GLU A 1 286 ? -3.476 -11.170 22.124 1.00 96.56 286 GLU A O 1
ATOM 2313 N N . LEU A 1 287 ? -4.486 -9.303 21.400 1.00 96.69 287 LEU A N 1
ATOM 2314 C CA . LEU A 1 287 ? -5.276 -9.984 20.369 1.00 96.69 287 LEU A CA 1
ATOM 2315 C C . LEU A 1 287 ? -4.398 -10.675 19.316 1.00 96.69 287 LEU A C 1
ATOM 2317 O O . LEU A 1 287 ? -4.744 -11.756 18.840 1.00 96.69 287 LEU A O 1
ATOM 2321 N N . LEU A 1 288 ? -3.248 -10.094 18.957 1.00 96.62 288 LEU A N 1
ATOM 2322 C CA . LEU A 1 288 ? -2.279 -10.744 18.068 1.00 96.62 288 LEU A CA 1
ATOM 2323 C C . LEU A 1 288 ? -1.692 -12.015 18.695 1.00 96.62 288 LEU A C 1
ATOM 2325 O O . LEU A 1 288 ? -1.581 -13.025 17.998 1.00 96.62 288 LEU A O 1
ATOM 2329 N N . LYS A 1 289 ? -1.367 -11.988 19.995 1.00 95.75 289 LYS A N 1
ATOM 2330 C CA . LYS A 1 289 ? -0.881 -13.164 20.741 1.00 95.75 289 LYS A CA 1
ATOM 2331 C C . LYS A 1 289 ? -1.929 -14.276 20.789 1.00 95.75 289 LYS A C 1
ATOM 2333 O O . LYS A 1 289 ? -1.583 -15.442 20.612 1.00 95.75 289 LYS A O 1
ATOM 2338 N N . GLU A 1 290 ? -3.198 -13.908 20.947 1.00 94.56 290 GLU A N 1
ATOM 2339 C CA . GLU A 1 290 ? -4.340 -14.831 20.932 1.00 94.56 290 GLU A CA 1
ATOM 2340 C C . GLU A 1 290 ? -4.698 -15.343 19.523 1.00 94.56 290 GLU A C 1
ATOM 2342 O O . GLU A 1 290 ? -5.441 -16.312 19.394 1.00 94.56 290 GLU A O 1
ATOM 2347 N N . THR A 1 291 ? -4.185 -14.727 18.450 1.00 94.31 291 THR A N 1
ATOM 2348 C CA . THR A 1 291 ? -4.544 -15.090 17.070 1.00 94.31 291 THR A CA 1
ATOM 2349 C C . THR A 1 291 ? -3.642 -16.215 16.527 1.00 94.31 291 THR A C 1
ATOM 2351 O O . THR A 1 291 ? -2.466 -15.967 16.226 1.00 94.31 291 THR A O 1
ATOM 2354 N N . PRO A 1 292 ? -4.154 -17.444 16.311 1.00 90.81 292 PRO A N 1
ATOM 2355 C CA . PRO A 1 292 ? -3.369 -18.552 15.764 1.00 90.81 292 PRO A CA 1
ATOM 2356 C C . PRO A 1 292 ? -3.026 -18.360 14.273 1.00 90.81 292 PRO A C 1
ATOM 2358 O O . PRO A 1 292 ? -3.713 -17.625 13.570 1.00 90.81 292 PRO A O 1
ATOM 2361 N N . PRO A 1 293 ? -2.014 -19.057 13.724 1.00 93.62 293 PRO A N 1
ATOM 2362 C CA . PRO A 1 293 ? -1.022 -19.903 14.399 1.00 93.62 293 PRO A CA 1
ATOM 2363 C C . PRO A 1 293 ? 0.191 -19.104 14.908 1.00 93.62 293 PRO A C 1
ATOM 2365 O O . PRO A 1 293 ? 0.600 -18.144 14.266 1.00 93.62 293 PRO A O 1
ATOM 2368 N N . ASP A 1 294 ? 0.820 -19.526 16.007 1.00 92.88 294 ASP A N 1
ATOM 2369 C CA . ASP A 1 294 ? 2.041 -18.896 16.554 1.00 92.88 294 ASP A CA 1
ATOM 2370 C C . ASP A 1 294 ? 1.880 -17.399 16.900 1.00 92.88 294 ASP A C 1
ATOM 2372 O O . ASP A 1 294 ? 2.758 -16.583 16.610 1.00 92.88 294 ASP A O 1
ATOM 2376 N N . GLY A 1 295 ? 0.746 -17.023 17.505 1.00 94.06 295 GLY A N 1
ATOM 2377 C CA . GLY A 1 295 ? 0.396 -15.626 17.792 1.00 94.06 295 GLY A CA 1
ATOM 2378 C C . GLY A 1 295 ? 1.460 -14.867 18.591 1.00 94.06 295 GLY A C 1
ATOM 2379 O O . GLY A 1 295 ? 1.803 -13.745 18.230 1.00 94.06 295 GLY A O 1
ATOM 2380 N N . GLU A 1 296 ? 2.065 -15.484 19.612 1.00 94.81 296 GLU A N 1
ATOM 2381 C CA . GLU A 1 296 ? 3.158 -14.861 20.380 1.00 94.81 296 GLU A CA 1
ATOM 2382 C C . GLU A 1 296 ? 4.371 -14.511 19.516 1.00 94.81 296 GLU A C 1
ATOM 2384 O O . GLU A 1 296 ? 4.912 -13.406 19.590 1.00 94.81 296 GLU A O 1
ATOM 2389 N N . LYS A 1 297 ? 4.781 -15.449 18.658 1.00 95.75 297 LYS A N 1
ATOM 2390 C CA . LYS A 1 297 ? 5.910 -15.262 17.748 1.00 95.75 297 LYS A CA 1
ATOM 2391 C C . LYS A 1 297 ? 5.595 -14.180 16.716 1.00 95.75 297 LYS A C 1
ATOM 2393 O O . LYS A 1 297 ? 6.452 -13.350 16.430 1.00 95.75 297 LYS A O 1
ATOM 2398 N N . PHE A 1 298 ? 4.369 -14.169 16.188 1.00 96.19 298 PHE A N 1
ATOM 2399 C CA . PHE A 1 298 ? 3.912 -13.135 15.261 1.00 96.19 298 PHE A CA 1
ATOM 2400 C C . PHE A 1 298 ? 3.903 -11.751 15.918 1.00 96.19 298 PHE A C 1
ATOM 2402 O O . PHE A 1 298 ? 4.450 -10.812 15.347 1.00 96.19 298 PHE A O 1
ATOM 2409 N N . ALA A 1 299 ? 3.354 -11.630 17.130 1.00 96.25 299 ALA A N 1
ATOM 2410 C CA . ALA A 1 299 ? 3.329 -10.374 17.875 1.00 96.25 299 ALA A CA 1
ATOM 2411 C C . ALA A 1 299 ? 4.745 -9.812 18.078 1.00 96.25 299 ALA A C 1
ATOM 2413 O O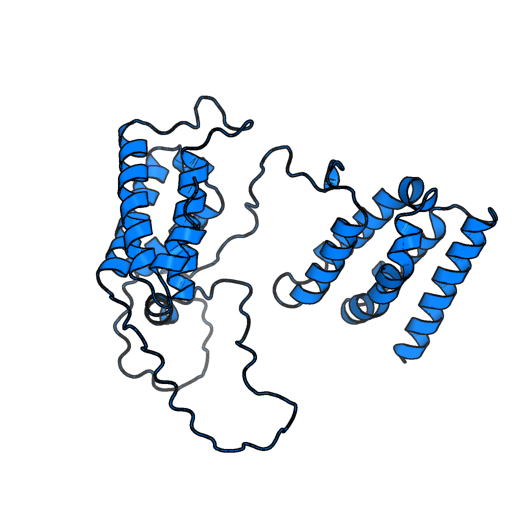 . ALA A 1 299 ? 4.966 -8.632 17.825 1.00 96.25 299 ALA A O 1
ATOM 2414 N N . LYS A 1 300 ? 5.716 -10.672 18.415 1.00 95.00 300 LYS A N 1
ATOM 2415 C CA . LYS A 1 300 ? 7.128 -10.287 18.554 1.00 95.00 300 LYS A CA 1
ATOM 2416 C C . LYS A 1 300 ? 7.767 -9.804 17.245 1.00 95.00 300 LYS A C 1
ATOM 2418 O O . LYS A 1 300 ? 8.645 -8.954 17.283 1.00 95.00 300 LYS A O 1
ATOM 2423 N N . TYR A 1 301 ? 7.364 -10.338 16.089 1.00 94.12 301 TYR A N 1
ATOM 2424 C CA . TYR A 1 301 ? 7.882 -9.873 14.793 1.00 94.12 301 TYR A CA 1
ATOM 2425 C C . TYR A 1 301 ? 7.346 -8.504 14.378 1.00 94.12 301 TYR A C 1
ATOM 2427 O O . TYR A 1 301 ? 8.009 -7.802 13.621 1.00 94.12 301 TYR A O 1
ATOM 2435 N N . VAL A 1 302 ? 6.140 -8.159 14.827 1.00 93.81 302 VAL A N 1
ATOM 2436 C CA . VAL A 1 302 ? 5.498 -6.876 14.513 1.00 93.81 302 VAL A CA 1
ATOM 2437 C C . VAL A 1 302 ? 5.863 -5.798 15.538 1.00 93.81 302 VAL A C 1
ATOM 2439 O O . VAL A 1 302 ? 5.708 -4.613 15.256 1.00 93.81 302 VAL A O 1
ATOM 2442 N N . GLU A 1 303 ? 6.360 -6.194 16.711 1.00 89.81 303 GLU A N 1
ATOM 2443 C CA . GLU A 1 303 ? 6.783 -5.278 17.763 1.00 89.81 303 GLU A CA 1
ATOM 2444 C C . GLU A 1 303 ? 7.887 -4.334 17.269 1.00 89.81 303 GLU A C 1
ATOM 2446 O O . GLU A 1 303 ? 8.953 -4.756 16.817 1.00 89.81 303 GLU A O 1
ATOM 2451 N N . VAL A 1 304 ? 7.597 -3.033 17.319 1.00 73.38 304 VAL A N 1
ATOM 2452 C CA . VAL A 1 304 ? 8.546 -1.976 16.970 1.00 73.38 304 VAL A CA 1
ATOM 2453 C C . VAL A 1 304 ? 9.338 -1.640 18.231 1.00 73.38 304 VAL A C 1
ATOM 2455 O O . VAL A 1 304 ? 8.754 -1.144 19.194 1.00 73.38 304 VAL A O 1
ATOM 2458 N N . ASN A 1 305 ? 10.639 -1.946 18.221 1.00 54.41 305 ASN A N 1
ATOM 2459 C CA . ASN A 1 305 ? 11.582 -1.537 19.270 1.00 54.41 305 ASN A CA 1
ATOM 2460 C C . ASN A 1 305 ? 11.862 -0.032 19.229 1.00 54.41 305 ASN A C 1
ATOM 2462 O O . ASN A 1 305 ? 11.972 0.510 18.104 1.00 54.41 305 ASN A O 1
#